Protein AF-A0A2X0XJ02-F1 (afdb_monomer_lite)

Sequence (226 aa):
MDILKQCQIWHENGEYQNIIDKLEDIAAQDRSPEMDSELSRAYNNMADPNKPTFRKMLKKALSLLKPHEQYFKDDHNFNFRMGYSYYYLDQESRALKYFKKALEARPDDKDTLDFIDMCHQGITLPQFNMCFYERTQLCWDTFLKIEAQLRKMMDEDKDGTGGAKIVSQMQEILNLVFDDISFEMGVSGQKYDLILTPEGDKVKLFELTYFQKFAPEKVLDNWNSL

Foldseek 3Di:
DPLLVVLVVCVVVVVLVVLQVVLVVDDLVRDDLSSLQSNLVSLLSVQDLVDPCNLVSLVSSCVSLVVCCVVCVQPLSSLQSQLSSCVLQQNLVRSLVSLVSSCVSPPPPPVSVVSNVVSVVCVVPPDHSADLVRLLVQLQVVCVVCVVVLVVLQVPCPPVPSVVVSCVVNVSSVVSRDVDWDWDWHDDPQAIEIGTDPVPVPVVVVSQVVSQVPRDVVNVVHYDTD

InterPro domains:
  IPR011990 Tetratricopeptide-like helical domain superfamily [G3DSA:1.25.40.10] (2-155)
  IPR011990 Tetratricopeptide-like helical domain superfamily [SSF48452] (53-115)
  IPR019734 Tetratricopeptide repeat [PS50005] (76-109)

Organism: NCBI:txid179995

Radius of gyration: 19.73 Å; chains: 1; bounding box: 51×39×55 Å

Secondary structure (DSSP, 8-state):
--HHHHHHHHHHTT-HHHHHHHHHTS-GGG--HHHHHHHHHHHHHH--TTSTTHHHHHHHHHHHHGGGTTTSTT-HHHHHHHHHHHHHTT-HHHHHHHHHHHHHHSTT-HHHHHHHHHHHHHHHS---SS-HHHHHHHHHHHHHHHHHHHHHHHHH-SSS-SHHHHHHHHHHHHTTT-SS-EEEEEEETTEEEEEEE-TT-TTHHHHHHHHHHT--HHHHHHEE--

Structure (mmCIF, N/CA/C/O backbone):
data_AF-A0A2X0XJ02-F1
#
_entry.id   AF-A0A2X0XJ02-F1
#
loop_
_atom_site.group_PDB
_atom_site.id
_atom_site.type_symbol
_atom_site.label_atom_id
_atom_site.label_alt_id
_atom_site.label_comp_id
_atom_site.label_asym_id
_atom_site.label_entity_id
_atom_site.label_seq_id
_atom_site.pdbx_PDB_ins_code
_atom_site.Cartn_x
_atom_site.Cartn_y
_atom_site.Cartn_z
_atom_site.occupancy
_atom_site.B_iso_or_equiv
_atom_site.auth_seq_id
_atom_site.auth_comp_id
_atom_site.auth_asym_id
_atom_site.auth_atom_id
_atom_site.pdbx_PDB_model_num
ATOM 1 N N . MET A 1 1 ? 31.402 9.120 -6.457 1.00 62.94 1 MET A N 1
ATOM 2 C CA . MET A 1 1 ? 30.751 8.168 -7.378 1.00 62.94 1 MET A CA 1
ATOM 3 C C . MET A 1 1 ? 29.288 8.553 -7.454 1.00 62.94 1 MET A C 1
ATOM 5 O O . MET A 1 1 ? 28.740 8.906 -6.420 1.00 62.94 1 MET A O 1
ATOM 9 N N . ASP A 1 2 ? 28.709 8.593 -8.650 1.00 92.00 2 ASP A N 1
ATOM 10 C CA . ASP A 1 2 ? 27.280 8.872 -8.835 1.00 92.00 2 ASP A CA 1
ATOM 11 C C . ASP A 1 2 ? 26.453 7.809 -8.094 1.00 92.00 2 ASP A C 1
ATOM 13 O O . ASP A 1 2 ? 26.683 6.610 -8.274 1.00 92.00 2 ASP A O 1
ATOM 17 N N . ILE A 1 3 ? 25.552 8.249 -7.217 1.00 95.81 3 ILE A N 1
ATOM 18 C CA . ILE A 1 3 ? 24.786 7.376 -6.325 1.00 95.81 3 ILE A CA 1
ATOM 19 C C . ILE A 1 3 ? 23.907 6.394 -7.098 1.00 95.81 3 ILE A C 1
ATOM 21 O O . ILE A 1 3 ? 23.813 5.236 -6.698 1.00 95.81 3 ILE A O 1
ATOM 25 N N . LEU A 1 4 ? 23.347 6.797 -8.242 1.00 97.25 4 LEU A N 1
ATOM 26 C CA . LEU A 1 4 ? 22.536 5.905 -9.076 1.00 97.25 4 LEU A CA 1
ATOM 27 C C . LEU A 1 4 ? 23.389 4.787 -9.689 1.00 97.25 4 LEU A C 1
ATOM 29 O O . LEU A 1 4 ? 22.977 3.629 -9.708 1.00 97.25 4 LEU A O 1
ATOM 33 N N . LYS A 1 5 ? 24.629 5.095 -10.097 1.00 97.62 5 LYS A N 1
ATOM 34 C CA . LYS A 1 5 ? 25.581 4.068 -10.558 1.00 97.62 5 LYS A CA 1
ATOM 35 C C . LYS A 1 5 ? 25.945 3.095 -9.442 1.00 97.62 5 LYS A C 1
ATOM 37 O O . LYS A 1 5 ? 26.072 1.903 -9.697 1.00 97.62 5 LYS A O 1
ATOM 42 N N . GLN A 1 6 ? 26.097 3.587 -8.213 1.00 97.94 6 GLN A N 1
ATOM 43 C CA . GLN A 1 6 ? 26.347 2.721 -7.063 1.00 97.94 6 GLN A CA 1
ATOM 44 C C . GLN A 1 6 ? 25.142 1.817 -6.758 1.00 97.94 6 GLN A C 1
ATOM 46 O O . GLN A 1 6 ? 25.335 0.634 -6.488 1.00 97.94 6 GLN A O 1
ATOM 51 N N . CYS A 1 7 ? 23.917 2.342 -6.864 1.00 98.12 7 CYS A N 1
ATOM 52 C CA . CYS A 1 7 ? 22.695 1.549 -6.705 1.00 98.12 7 CYS A CA 1
ATOM 53 C C . CYS A 1 7 ? 22.604 0.431 -7.747 1.00 98.12 7 CYS A C 1
ATOM 55 O O . CYS A 1 7 ? 22.249 -0.691 -7.402 1.00 98.12 7 CYS A O 1
ATOM 57 N N . GLN A 1 8 ? 22.986 0.703 -8.998 1.00 97.50 8 GLN A N 1
ATOM 58 C CA . GLN A 1 8 ? 23.015 -0.318 -10.044 1.00 97.50 8 GLN A CA 1
ATOM 59 C C . GLN A 1 8 ? 24.011 -1.447 -9.731 1.00 97.50 8 GLN A C 1
ATOM 61 O O . GLN A 1 8 ? 23.659 -2.612 -9.886 1.00 97.50 8 GLN A O 1
ATOM 66 N N . ILE A 1 9 ? 25.207 -1.125 -9.227 1.00 98.06 9 ILE A N 1
ATOM 67 C CA . ILE A 1 9 ? 26.194 -2.141 -8.814 1.00 98.06 9 ILE A CA 1
ATOM 68 C C . ILE A 1 9 ? 25.650 -2.995 -7.666 1.00 98.06 9 ILE A C 1
ATOM 70 O O . ILE A 1 9 ? 25.719 -4.219 -7.719 1.00 98.06 9 ILE A O 1
ATOM 74 N N . TRP A 1 10 ? 25.077 -2.361 -6.638 1.00 98.50 10 TRP A N 1
ATOM 75 C CA . TRP A 1 10 ? 24.456 -3.096 -5.535 1.00 98.50 10 TRP A CA 1
ATOM 76 C C . TRP A 1 10 ? 23.311 -3.985 -6.020 1.00 98.50 10 TRP A C 1
ATOM 78 O O . TRP A 1 10 ? 23.187 -5.119 -5.571 1.00 98.50 10 TRP A O 1
ATOM 88 N N . HIS A 1 11 ? 22.503 -3.514 -6.969 1.00 97.81 11 HIS A N 1
ATOM 89 C CA . HIS A 1 11 ? 21.424 -4.308 -7.547 1.00 97.81 11 HIS A CA 1
ATOM 90 C C . HIS A 1 11 ? 21.950 -5.555 -8.268 1.00 97.81 11 HIS A C 1
ATOM 92 O O . HIS A 1 11 ? 21.446 -6.647 -8.021 1.00 97.81 11 HIS A O 1
ATOM 98 N N . GLU A 1 12 ? 22.978 -5.410 -9.106 1.00 97.75 12 GLU A N 1
ATOM 99 C CA . GLU A 1 12 ? 23.604 -6.528 -9.830 1.00 97.75 12 GLU A CA 1
ATOM 100 C C . GLU A 1 12 ? 24.211 -7.578 -8.883 1.00 97.75 12 GLU A C 1
ATOM 102 O O . GLU A 1 12 ? 24.190 -8.769 -9.188 1.00 97.75 12 GLU A O 1
ATOM 107 N N . ASN A 1 13 ? 24.677 -7.155 -7.706 1.00 97.88 13 ASN A N 1
ATOM 108 C CA . ASN A 1 13 ? 25.192 -8.041 -6.660 1.00 97.88 13 ASN A CA 1
ATOM 109 C C . ASN A 1 13 ? 24.104 -8.615 -5.727 1.00 97.88 13 ASN A C 1
ATOM 111 O O . ASN A 1 13 ? 24.425 -9.379 -4.815 1.00 97.88 13 ASN A O 1
ATOM 115 N N . GLY A 1 14 ? 22.831 -8.238 -5.898 1.00 97.75 14 GLY A N 1
ATOM 116 C CA . GLY A 1 14 ? 21.742 -8.620 -4.987 1.00 97.75 14 GLY A CA 1
ATOM 117 C C . GLY A 1 14 ? 21.773 -7.912 -3.623 1.00 97.75 14 GLY A C 1
ATOM 118 O O . GLY A 1 14 ? 21.089 -8.319 -2.686 1.00 97.75 14 GLY A O 1
ATOM 119 N N . GLU A 1 15 ? 22.550 -6.838 -3.491 1.00 98.31 15 GLU A N 1
ATOM 120 C CA . GLU A 1 15 ? 22.753 -6.059 -2.266 1.00 98.31 15 GLU A CA 1
ATOM 121 C C . GLU A 1 15 ? 21.646 -5.002 -2.075 1.00 98.31 15 GLU A C 1
ATOM 123 O O . GLU A 1 15 ? 21.905 -3.816 -1.866 1.00 98.31 15 GLU A O 1
ATOM 128 N N . TYR A 1 16 ? 20.379 -5.416 -2.155 1.00 98.25 16 TYR A N 1
ATOM 129 C CA . TYR A 1 16 ? 19.233 -4.495 -2.142 1.00 98.25 16 TYR A CA 1
ATOM 130 C C . TYR A 1 16 ? 19.110 -3.694 -0.841 1.00 98.25 16 TYR A C 1
ATOM 132 O O . TYR A 1 16 ? 18.700 -2.535 -0.874 1.00 98.25 16 TYR A O 1
ATOM 140 N N . GLN A 1 17 ? 19.505 -4.276 0.295 1.00 98.25 17 GLN A N 1
ATOM 141 C CA . GLN A 1 17 ? 19.495 -3.571 1.578 1.00 98.25 17 GLN A CA 1
ATOM 142 C C . GLN A 1 17 ? 20.444 -2.364 1.570 1.00 98.25 17 GLN A C 1
ATOM 144 O O . GLN A 1 17 ? 20.073 -1.315 2.081 1.00 98.25 17 GLN A O 1
ATOM 149 N N . ASN A 1 18 ? 21.601 -2.453 0.901 1.00 98.50 18 ASN A N 1
ATOM 150 C CA . ASN A 1 18 ? 22.527 -1.321 0.783 1.00 98.50 18 ASN A CA 1
ATOM 151 C C . ASN A 1 18 ? 21.898 -0.156 0.001 1.00 98.50 18 ASN A C 1
ATOM 153 O O . ASN A 1 18 ? 22.136 1.003 0.332 1.00 98.50 18 ASN A O 1
ATOM 157 N N . ILE A 1 19 ? 21.077 -0.454 -1.016 1.00 98.62 19 ILE A N 1
ATOM 158 C CA . ILE A 1 19 ? 20.310 0.562 -1.755 1.00 98.62 19 ILE A CA 1
ATOM 159 C C . ILE A 1 19 ? 19.292 1.222 -0.823 1.00 98.62 19 ILE A C 1
ATOM 161 O O . ILE A 1 19 ? 19.207 2.449 -0.790 1.00 98.62 19 ILE A O 1
ATOM 165 N N . ILE A 1 20 ? 18.542 0.414 -0.064 1.00 98.62 20 ILE A N 1
ATOM 166 C CA . ILE A 1 20 ? 17.520 0.903 0.870 1.00 98.62 20 ILE A CA 1
ATOM 167 C C . ILE A 1 20 ? 18.148 1.815 1.916 1.00 98.62 20 ILE A C 1
ATOM 169 O O . ILE A 1 20 ? 17.755 2.974 2.003 1.00 98.62 20 ILE A O 1
ATOM 173 N N . ASP A 1 21 ? 19.153 1.323 2.640 1.00 98.38 21 ASP A N 1
ATOM 174 C CA . ASP A 1 21 ? 19.819 2.075 3.705 1.00 98.38 21 ASP A CA 1
ATOM 175 C C . ASP A 1 21 ? 20.375 3.391 3.156 1.00 98.38 21 ASP A C 1
ATOM 177 O O . ASP A 1 21 ? 20.151 4.466 3.711 1.00 98.38 21 ASP A O 1
ATOM 181 N N . LYS A 1 22 ? 21.041 3.332 1.996 1.00 98.31 22 LYS A N 1
ATOM 182 C CA . LYS A 1 22 ? 21.691 4.511 1.433 1.00 98.31 22 LYS A CA 1
ATOM 183 C C . LYS A 1 22 ? 20.713 5.575 0.937 1.00 98.31 22 LYS A C 1
ATOM 185 O O . LYS A 1 22 ? 21.042 6.760 1.006 1.00 98.31 22 LYS A O 1
ATOM 190 N N . LEU A 1 23 ? 19.573 5.174 0.377 1.00 98.31 23 LEU A N 1
ATOM 191 C CA . LEU A 1 23 ? 18.588 6.111 -0.165 1.00 98.31 23 LEU A CA 1
ATOM 192 C C . LEU A 1 23 ? 17.578 6.574 0.895 1.00 98.31 23 LEU A C 1
ATOM 194 O O . LEU A 1 23 ? 17.137 7.719 0.812 1.00 98.31 23 LEU A O 1
ATOM 198 N N . GLU A 1 24 ? 17.244 5.764 1.907 1.00 98.00 24 GLU A N 1
ATOM 199 C CA . GLU A 1 24 ? 16.434 6.224 3.052 1.00 98.00 24 GLU A CA 1
ATOM 200 C C . GLU A 1 24 ? 17.185 7.251 3.922 1.00 98.00 24 GLU A C 1
ATOM 202 O O . GLU A 1 24 ? 16.538 8.124 4.499 1.00 98.00 24 GLU A O 1
ATOM 207 N N . ASP A 1 25 ? 18.525 7.226 3.941 1.00 97.88 25 ASP A N 1
ATOM 208 C CA . ASP A 1 25 ? 19.360 8.263 4.576 1.00 97.88 25 ASP A CA 1
ATOM 209 C C . ASP A 1 25 ? 19.217 9.655 3.923 1.00 97.88 25 ASP A C 1
ATOM 211 O O . ASP A 1 25 ? 19.545 10.676 4.534 1.00 97.88 25 ASP A O 1
ATOM 215 N N . ILE A 1 26 ? 18.751 9.720 2.672 1.00 97.81 26 ILE A N 1
ATOM 216 C CA . ILE A 1 26 ? 18.496 10.978 1.961 1.00 97.81 26 ILE A CA 1
ATOM 217 C C . ILE A 1 26 ? 17.057 11.398 2.248 1.00 97.81 26 ILE A C 1
ATOM 219 O O . ILE A 1 26 ? 16.123 10.620 2.040 1.00 97.81 26 ILE A O 1
ATOM 223 N N . ALA A 1 27 ? 16.856 12.643 2.686 1.00 97.06 27 ALA A N 1
ATOM 224 C CA . ALA A 1 27 ? 15.520 13.149 2.971 1.00 97.06 27 ALA A CA 1
ATOM 225 C C . ALA A 1 27 ? 14.620 13.080 1.725 1.00 97.06 27 ALA A C 1
ATOM 227 O O . ALA A 1 27 ? 15.072 13.309 0.604 1.00 97.06 27 ALA A O 1
ATOM 228 N N . ALA A 1 28 ? 13.337 12.758 1.912 1.00 95.56 28 ALA A N 1
ATOM 229 C CA . ALA A 1 28 ? 12.434 12.451 0.801 1.00 95.56 28 ALA A CA 1
ATOM 230 C C . ALA A 1 28 ? 12.308 13.589 -0.223 1.00 95.56 28 ALA A C 1
ATOM 232 O O . ALA A 1 28 ? 12.238 13.328 -1.417 1.00 95.56 28 ALA A O 1
ATOM 233 N N . GLN A 1 29 ? 12.339 14.841 0.235 1.00 95.38 29 GLN A N 1
ATOM 234 C CA . GLN A 1 29 ? 12.294 16.021 -0.629 1.00 95.38 29 GLN A CA 1
ATOM 235 C C . GLN A 1 29 ? 13.566 16.238 -1.465 1.00 95.38 29 GLN A C 1
ATOM 237 O O . GLN A 1 29 ? 13.523 16.976 -2.446 1.00 95.38 29 GLN A O 1
ATOM 242 N N . ASP A 1 30 ? 14.679 15.614 -1.075 1.00 97.31 30 ASP A N 1
ATOM 243 C CA . ASP A 1 30 ? 15.981 15.750 -1.733 1.00 97.31 30 ASP A CA 1
ATOM 244 C C . ASP A 1 30 ? 16.269 14.583 -2.697 1.00 97.31 30 ASP A C 1
ATOM 246 O O . ASP A 1 30 ? 17.291 14.587 -3.389 1.00 97.31 30 ASP A O 1
ATOM 250 N N . ARG A 1 31 ? 15.386 13.575 -2.762 1.00 97.81 31 ARG A N 1
ATOM 251 C CA . ARG A 1 31 ? 15.511 12.454 -3.701 1.00 97.81 31 ARG A CA 1
ATOM 252 C C . ARG A 1 31 ? 14.953 12.821 -5.071 1.00 97.81 31 ARG A C 1
ATOM 254 O O . ARG A 1 31 ? 13.872 13.390 -5.191 1.00 97.81 31 ARG A O 1
ATOM 261 N N . SER A 1 32 ? 15.690 12.464 -6.123 1.00 98.12 32 SER A N 1
ATOM 262 C CA . SER A 1 32 ? 15.181 12.579 -7.491 1.00 98.12 32 SER A CA 1
ATOM 263 C C . SER A 1 32 ? 14.173 11.459 -7.798 1.00 98.12 32 SER A C 1
ATOM 265 O O . SER A 1 32 ? 14.203 10.413 -7.138 1.00 98.12 32 SER A O 1
ATOM 267 N N . PRO A 1 33 ? 13.327 11.612 -8.835 1.00 98.19 33 PRO A N 1
ATOM 268 C CA . PRO A 1 33 ? 12.441 10.538 -9.287 1.00 98.19 33 PRO A CA 1
ATOM 269 C C . PRO A 1 33 ? 13.178 9.220 -9.574 1.00 98.19 33 PRO A C 1
ATOM 271 O O . PRO A 1 33 ? 12.670 8.139 -9.281 1.00 98.19 33 PRO A O 1
ATOM 274 N N . GLU A 1 34 ? 14.398 9.285 -10.112 1.00 98.12 34 GLU A N 1
ATOM 275 C CA . GLU A 1 34 ? 15.236 8.112 -10.379 1.00 98.12 34 GLU A CA 1
ATOM 276 C C . GLU A 1 34 ? 15.700 7.439 -9.085 1.00 98.12 34 GLU A C 1
ATOM 278 O O . GLU A 1 34 ? 15.694 6.213 -9.009 1.00 98.12 34 GLU A O 1
ATOM 283 N N . MET A 1 35 ? 16.057 8.212 -8.053 1.00 98.44 35 MET A N 1
ATOM 284 C CA . MET A 1 35 ? 16.403 7.654 -6.741 1.00 98.44 35 MET A CA 1
ATOM 285 C C . MET A 1 35 ? 15.204 6.942 -6.114 1.00 98.44 35 MET A C 1
ATOM 287 O O . MET A 1 35 ? 15.345 5.817 -5.641 1.00 98.44 35 MET A O 1
ATOM 291 N N . ASP A 1 36 ? 14.017 7.552 -6.149 1.00 98.62 36 ASP A N 1
ATOM 292 C CA . ASP A 1 36 ? 12.796 6.906 -5.653 1.00 98.62 36 ASP A CA 1
ATOM 293 C C . ASP A 1 36 ? 12.449 5.652 -6.467 1.00 98.62 36 ASP A C 1
ATOM 295 O O . ASP A 1 36 ? 12.018 4.641 -5.905 1.00 98.62 36 ASP A O 1
ATOM 299 N N . SER A 1 37 ? 12.691 5.672 -7.780 1.00 98.38 37 SER A N 1
ATOM 300 C CA . SER A 1 37 ? 12.510 4.497 -8.628 1.00 98.38 37 SER A CA 1
ATOM 301 C C . SER A 1 37 ? 13.495 3.369 -8.297 1.00 98.38 37 SER A C 1
ATOM 303 O O . SER A 1 37 ? 13.117 2.195 -8.354 1.00 98.38 37 SER A O 1
ATOM 305 N N . GLU A 1 38 ? 14.742 3.692 -7.960 1.00 98.50 38 GLU A N 1
ATOM 306 C CA . GLU A 1 38 ? 15.749 2.719 -7.526 1.00 98.50 38 GLU A CA 1
ATOM 307 C C . GLU A 1 38 ? 15.441 2.146 -6.141 1.00 98.50 38 GLU A C 1
ATOM 309 O O . GLU A 1 38 ? 15.493 0.929 -5.937 1.00 98.50 38 GLU A O 1
ATOM 314 N N . LEU A 1 39 ? 15.019 3.000 -5.210 1.00 98.69 39 LEU A N 1
ATOM 315 C CA . LEU A 1 39 ? 14.569 2.584 -3.887 1.00 98.69 39 LEU A CA 1
ATOM 316 C C . LEU A 1 39 ? 13.334 1.675 -3.978 1.00 98.69 39 LEU A C 1
ATOM 318 O O . LEU A 1 39 ? 13.272 0.631 -3.327 1.00 98.69 39 LEU A O 1
ATOM 322 N N . SER A 1 40 ? 12.377 2.017 -4.844 1.00 98.69 40 SER A N 1
ATOM 323 C CA . SER A 1 40 ? 11.208 1.179 -5.121 1.00 98.69 40 SER A CA 1
ATOM 324 C C . SER A 1 40 ? 11.597 -0.192 -5.685 1.00 98.69 40 SER A C 1
ATOM 326 O O . SER A 1 40 ? 11.108 -1.222 -5.212 1.00 98.69 40 SER A O 1
ATOM 328 N N . ARG A 1 41 ? 12.545 -0.236 -6.636 1.00 98.62 41 ARG A N 1
ATOM 329 C CA . ARG A 1 41 ? 13.095 -1.500 -7.152 1.00 98.62 41 ARG A CA 1
ATOM 330 C C . ARG A 1 41 ? 13.698 -2.344 -6.031 1.00 98.62 41 ARG A C 1
ATOM 332 O O . ARG A 1 41 ? 13.451 -3.551 -5.993 1.00 98.62 41 ARG A O 1
ATOM 339 N N . ALA A 1 42 ? 14.483 -1.745 -5.140 1.00 98.62 42 ALA A N 1
ATOM 340 C CA . ALA A 1 42 ? 15.092 -2.467 -4.027 1.00 98.62 42 ALA A CA 1
ATOM 341 C C . ALA A 1 42 ? 14.028 -3.057 -3.086 1.00 98.62 42 ALA A C 1
ATOM 343 O O . ALA A 1 42 ? 14.117 -4.231 -2.726 1.00 98.62 42 ALA A O 1
ATOM 344 N N . TYR A 1 43 ? 12.967 -2.304 -2.778 1.00 98.69 43 TYR A N 1
ATOM 345 C CA . TYR A 1 43 ? 11.847 -2.817 -1.986 1.00 98.69 43 TYR A CA 1
ATOM 346 C C . TYR A 1 43 ? 11.087 -3.961 -2.657 1.00 98.69 43 TYR A C 1
ATOM 348 O O . TYR A 1 43 ? 10.776 -4.941 -1.983 1.00 98.69 43 TYR A O 1
ATOM 356 N N . ASN A 1 44 ? 10.828 -3.879 -3.964 1.00 98.31 44 ASN A N 1
ATOM 357 C CA . ASN A 1 44 ? 10.197 -4.977 -4.702 1.00 98.31 44 ASN A CA 1
ATOM 358 C C . ASN A 1 44 ? 11.028 -6.263 -4.641 1.00 98.31 44 ASN A C 1
ATOM 360 O O . ASN A 1 44 ? 10.464 -7.338 -4.467 1.00 98.31 44 ASN A O 1
ATOM 364 N N . ASN A 1 45 ? 12.356 -6.159 -4.734 1.00 97.81 45 ASN A N 1
ATOM 365 C CA . ASN A 1 45 ? 13.240 -7.323 -4.637 1.00 97.81 45 ASN A CA 1
ATOM 366 C C . ASN A 1 45 ? 13.376 -7.865 -3.202 1.00 97.81 45 ASN A C 1
ATOM 368 O O . ASN A 1 45 ? 13.574 -9.061 -3.015 1.00 97.81 45 ASN A O 1
ATOM 372 N N . MET A 1 46 ? 13.252 -7.006 -2.186 1.00 97.56 46 MET A N 1
ATOM 373 C CA . MET A 1 46 ? 13.265 -7.403 -0.769 1.00 97.56 46 MET A CA 1
ATOM 374 C C . MET A 1 46 ? 11.926 -7.965 -0.275 1.00 97.56 46 MET A C 1
ATOM 376 O O . MET A 1 46 ? 11.837 -8.461 0.853 1.00 97.56 46 MET A O 1
ATOM 380 N N . ALA A 1 47 ? 10.870 -7.876 -1.082 1.00 96.38 47 ALA A N 1
ATOM 381 C CA . ALA A 1 47 ? 9.570 -8.434 -0.759 1.00 96.38 47 ALA A CA 1
ATOM 382 C C . ALA A 1 47 ? 9.602 -9.970 -0.887 1.00 96.38 47 ALA A C 1
ATOM 384 O O . ALA A 1 47 ? 9.225 -10.533 -1.909 1.00 96.38 47 ALA A O 1
ATOM 385 N N . ASP A 1 48 ? 10.014 -10.652 0.183 1.00 94.31 48 ASP A N 1
ATOM 386 C CA . ASP A 1 48 ? 9.945 -12.116 0.307 1.00 94.31 48 ASP A CA 1
ATOM 387 C C . ASP A 1 48 ? 8.546 -12.556 0.788 1.00 94.31 48 ASP A C 1
ATOM 389 O O . ASP A 1 48 ? 8.166 -12.180 1.904 1.00 94.31 48 ASP A O 1
ATOM 393 N N . PRO A 1 49 ? 7.788 -13.359 0.010 1.00 90.81 49 PRO A N 1
ATOM 394 C CA . PRO A 1 49 ? 6.433 -13.802 0.362 1.00 90.81 49 PRO A CA 1
ATOM 395 C C . PRO A 1 49 ? 6.363 -14.632 1.649 1.00 90.81 49 PRO A C 1
ATOM 397 O O . PRO A 1 49 ? 5.301 -14.737 2.257 1.00 90.81 49 PRO A O 1
ATOM 400 N N . ASN A 1 50 ? 7.489 -15.176 2.117 1.00 90.31 50 ASN A N 1
ATOM 401 C CA . ASN A 1 50 ? 7.560 -15.942 3.363 1.00 90.31 50 ASN A CA 1
ATOM 402 C C . ASN A 1 50 ? 7.788 -15.061 4.603 1.00 90.31 50 ASN A C 1
ATOM 404 O O . ASN A 1 50 ? 7.910 -15.575 5.720 1.00 90.31 50 ASN A O 1
ATOM 408 N N . LYS A 1 51 ? 7.905 -13.737 4.436 1.00 90.25 51 LYS A N 1
ATOM 409 C CA . LYS A 1 51 ? 8.133 -12.792 5.536 1.00 90.25 51 LYS A CA 1
ATOM 410 C C . LYS A 1 51 ? 6.867 -11.992 5.839 1.00 90.25 51 LYS A C 1
ATOM 412 O O . LYS A 1 51 ? 6.195 -11.530 4.921 1.00 90.25 51 LYS A O 1
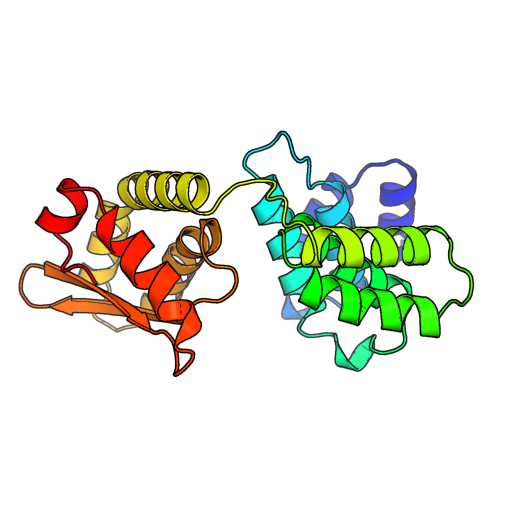ATOM 417 N N . PRO A 1 52 ? 6.599 -11.675 7.121 1.00 84.75 52 PRO A N 1
ATOM 418 C CA . PRO A 1 52 ? 5.467 -10.818 7.489 1.00 84.75 52 PRO A CA 1
ATOM 419 C C . PRO A 1 52 ? 5.581 -9.398 6.905 1.00 84.75 52 PRO A C 1
ATOM 421 O O . PRO A 1 52 ? 4.595 -8.674 6.814 1.00 84.75 52 PRO A O 1
ATOM 424 N N . THR A 1 53 ? 6.781 -8.986 6.489 1.00 89.69 53 THR A N 1
ATOM 425 C CA . THR A 1 53 ? 7.045 -7.686 5.863 1.00 89.69 53 THR A CA 1
ATOM 426 C C . THR A 1 53 ? 6.741 -7.643 4.366 1.00 89.69 53 THR A C 1
ATOM 428 O O . THR A 1 53 ? 6.821 -6.556 3.798 1.00 89.69 53 THR A O 1
ATOM 431 N N . PHE A 1 54 ? 6.379 -8.765 3.729 1.00 92.81 54 PHE A N 1
ATOM 432 C CA . PHE A 1 54 ? 6.164 -8.879 2.280 1.00 92.81 54 PHE A CA 1
ATOM 433 C C . PHE A 1 54 ? 5.317 -7.738 1.703 1.00 92.81 54 PHE A C 1
ATOM 435 O O . PHE A 1 54 ? 5.805 -6.894 0.948 1.00 92.81 54 PHE A O 1
ATOM 442 N N . ARG A 1 55 ? 4.057 -7.644 2.149 1.00 92.25 55 ARG A N 1
ATOM 443 C CA . ARG A 1 55 ? 3.109 -6.621 1.687 1.00 92.25 55 ARG A CA 1
ATOM 444 C C . ARG A 1 55 ? 3.574 -5.206 2.038 1.00 92.25 55 ARG A C 1
ATOM 446 O O . ARG A 1 55 ? 3.358 -4.285 1.255 1.00 92.25 55 ARG A O 1
ATOM 453 N N . LYS A 1 56 ? 4.236 -5.021 3.190 1.00 91.81 56 LYS A N 1
ATOM 454 C CA . LYS A 1 56 ? 4.763 -3.712 3.618 1.00 91.81 56 LYS A CA 1
ATOM 455 C C . LYS A 1 56 ? 5.818 -3.193 2.639 1.00 91.81 56 LYS A C 1
ATOM 457 O O . LYS A 1 56 ? 5.772 -2.016 2.289 1.00 91.81 56 LYS A O 1
ATOM 462 N N . MET A 1 57 ? 6.720 -4.053 2.165 1.00 96.00 57 MET A N 1
ATOM 463 C CA . MET A 1 57 ? 7.749 -3.663 1.194 1.00 96.00 57 MET A CA 1
ATOM 464 C C . MET A 1 57 ? 7.137 -3.281 -0.159 1.00 96.00 57 MET A C 1
ATOM 466 O O . MET A 1 57 ? 7.458 -2.222 -0.692 1.00 96.00 57 MET A O 1
ATOM 470 N N . LEU A 1 58 ? 6.173 -4.058 -0.663 1.00 97.06 58 LEU A N 1
ATOM 471 C CA . LEU A 1 58 ? 5.463 -3.740 -1.912 1.00 97.06 58 LEU A CA 1
ATOM 472 C C . LEU A 1 58 ? 4.679 -2.419 -1.817 1.00 97.06 58 LEU A C 1
ATOM 474 O O . LEU A 1 58 ? 4.693 -1.610 -2.744 1.00 97.06 58 LEU A O 1
ATOM 478 N N . LYS A 1 59 ? 4.029 -2.153 -0.675 1.00 94.81 59 LYS A N 1
ATOM 479 C CA . LYS A 1 59 ? 3.334 -0.876 -0.439 1.00 94.81 59 LYS A CA 1
ATOM 480 C C . LYS A 1 59 ? 4.302 0.306 -0.362 1.00 94.81 59 LYS A C 1
ATOM 482 O O . LYS A 1 59 ? 4.002 1.357 -0.929 1.00 94.81 59 LYS A O 1
ATOM 487 N N . LYS A 1 60 ? 5.472 0.137 0.269 1.00 95.38 60 LYS A N 1
ATOM 488 C CA . LYS A 1 60 ? 6.546 1.145 0.226 1.00 95.38 60 LYS A CA 1
ATOM 489 C C . LYS A 1 60 ? 6.986 1.415 -1.216 1.00 95.38 60 LYS A C 1
ATOM 491 O O . LYS A 1 60 ? 7.021 2.577 -1.620 1.00 95.38 60 LYS A O 1
ATOM 496 N N . ALA A 1 61 ? 7.226 0.368 -2.006 1.00 98.31 61 ALA A N 1
ATOM 497 C CA . ALA A 1 61 ? 7.598 0.488 -3.415 1.00 98.31 61 ALA A CA 1
ATOM 498 C C . ALA A 1 61 ? 6.572 1.302 -4.230 1.00 98.31 61 ALA A C 1
ATOM 500 O O . ALA A 1 61 ? 6.963 2.219 -4.955 1.00 98.31 61 ALA A O 1
ATOM 501 N N . LEU A 1 62 ? 5.270 1.043 -4.055 1.00 97.50 62 LEU A N 1
ATOM 502 C CA . LEU A 1 62 ? 4.202 1.829 -4.690 1.00 97.50 62 LEU A CA 1
ATOM 503 C C . LEU A 1 62 ? 4.180 3.286 -4.221 1.00 97.50 62 LEU A C 1
ATOM 505 O O . LEU A 1 62 ? 4.018 4.187 -5.041 1.00 97.50 62 LEU A O 1
ATOM 509 N N . SER A 1 63 ? 4.339 3.532 -2.916 1.00 95.62 63 SER A N 1
ATOM 510 C CA . SER A 1 63 ? 4.299 4.893 -2.361 1.00 95.62 63 SER A CA 1
ATOM 511 C C . SER A 1 63 ? 5.402 5.798 -2.915 1.00 95.62 63 SER A C 1
ATOM 513 O O . SER A 1 63 ? 5.164 6.985 -3.109 1.00 95.62 63 SER A O 1
ATOM 515 N N . LEU A 1 64 ? 6.569 5.226 -3.230 1.00 98.06 64 LEU A N 1
ATOM 516 C CA . LEU A 1 64 ? 7.695 5.934 -3.841 1.00 98.06 64 LEU A CA 1
ATOM 517 C C . LEU A 1 64 ? 7.446 6.260 -5.316 1.00 98.06 64 LEU A C 1
ATOM 519 O O . LEU A 1 64 ? 7.849 7.314 -5.789 1.00 98.06 64 LEU A O 1
ATOM 523 N N . LEU A 1 65 ? 6.773 5.371 -6.049 1.00 98.12 65 LEU A N 1
ATOM 524 C CA . LEU A 1 65 ? 6.541 5.539 -7.487 1.00 98.12 65 LEU A CA 1
ATOM 525 C C . LEU A 1 65 ? 5.315 6.395 -7.809 1.00 98.12 65 LEU A C 1
ATOM 527 O O . LEU A 1 65 ? 5.317 7.118 -8.804 1.00 98.12 65 LEU A O 1
ATOM 531 N N . LYS A 1 66 ? 4.265 6.332 -6.984 1.00 96.75 66 LYS A N 1
ATOM 532 C CA . LYS A 1 66 ? 2.979 6.998 -7.245 1.00 96.75 66 LYS A CA 1
ATOM 533 C C . LYS A 1 66 ? 3.104 8.509 -7.532 1.00 96.75 66 LYS A C 1
ATOM 535 O O . LYS A 1 66 ? 2.458 8.958 -8.477 1.00 96.75 66 LYS A O 1
ATOM 540 N N . PRO A 1 67 ? 3.932 9.301 -6.815 1.00 97.69 67 PRO A N 1
ATOM 541 C CA . PRO A 1 67 ? 4.121 10.724 -7.121 1.00 97.69 67 PRO A CA 1
ATOM 542 C C . PRO A 1 67 ? 4.731 10.994 -8.505 1.00 97.69 67 PRO A C 1
ATOM 544 O O . PRO A 1 67 ? 4.521 12.065 -9.071 1.00 97.69 67 PRO A O 1
ATOM 547 N N . HIS A 1 68 ? 5.451 10.018 -9.066 1.00 97.62 68 HIS A N 1
ATOM 548 C CA . HIS A 1 68 ? 6.217 10.152 -10.308 1.00 97.62 68 HIS A CA 1
ATOM 549 C C . HIS A 1 68 ? 5.506 9.547 -11.529 1.00 97.62 68 HIS A C 1
ATOM 551 O O . HIS A 1 68 ? 6.108 9.440 -12.597 1.00 97.62 68 HIS A O 1
ATOM 557 N N . GLU A 1 69 ? 4.221 9.185 -11.417 1.00 96.38 69 GLU A N 1
ATOM 558 C CA . GLU A 1 69 ? 3.467 8.530 -12.501 1.00 96.38 69 GLU A CA 1
ATOM 559 C C . GLU A 1 69 ? 3.453 9.346 -13.798 1.00 96.38 69 GLU A C 1
ATOM 561 O O . GLU A 1 69 ? 3.600 8.787 -14.881 1.00 96.38 69 GLU A O 1
ATOM 566 N N . GLN A 1 70 ? 3.330 10.672 -13.705 1.00 97.12 70 GLN A N 1
ATOM 567 C CA . GLN A 1 70 ? 3.370 11.541 -14.881 1.00 97.12 70 GLN A CA 1
ATOM 568 C C . GLN A 1 70 ? 4.785 11.686 -15.462 1.00 97.12 70 GLN A C 1
ATOM 570 O O . GLN A 1 70 ? 4.925 11.847 -16.675 1.00 97.12 70 GLN A O 1
ATOM 575 N N . TYR A 1 71 ? 5.816 11.640 -14.614 1.00 97.94 71 TYR A N 1
ATOM 576 C CA . TYR A 1 71 ? 7.218 11.764 -15.019 1.00 97.94 71 TYR A CA 1
ATOM 577 C C . TYR A 1 71 ? 7.680 10.526 -15.798 1.00 97.94 71 TYR A C 1
ATOM 579 O O . TYR A 1 71 ? 8.290 10.652 -16.855 1.00 97.94 71 TYR A O 1
ATOM 587 N N . PHE A 1 72 ? 7.296 9.335 -15.332 1.00 97.94 72 PHE A N 1
ATOM 588 C CA . PHE A 1 72 ? 7.685 8.048 -15.913 1.00 97.94 72 PHE A CA 1
ATOM 589 C C . PHE A 1 72 ? 6.582 7.363 -16.736 1.00 97.94 72 PHE A C 1
ATOM 591 O O . PHE A 1 72 ? 6.649 6.159 -16.975 1.00 97.94 72 PHE A O 1
ATOM 598 N N . LYS A 1 73 ? 5.545 8.092 -17.168 1.00 95.00 73 LYS A N 1
ATOM 599 C CA . LYS A 1 73 ? 4.334 7.489 -17.761 1.00 95.00 73 LYS A CA 1
ATOM 600 C C . LYS A 1 73 ? 4.600 6.508 -18.915 1.00 95.00 73 LYS A C 1
ATOM 602 O O . LYS A 1 73 ? 3.866 5.529 -19.028 1.00 95.00 73 LYS A O 1
ATOM 607 N N . ASP A 1 74 ? 5.645 6.759 -19.706 1.00 95.94 74 ASP A N 1
ATOM 608 C CA . ASP A 1 74 ? 6.025 5.986 -20.895 1.00 95.94 74 ASP A CA 1
ATOM 609 C C . ASP A 1 74 ? 7.284 5.122 -20.644 1.00 95.94 74 ASP A C 1
ATOM 611 O O . ASP A 1 74 ? 7.796 4.486 -21.562 1.00 95.94 74 ASP A O 1
ATOM 615 N N . ASP A 1 75 ? 7.812 5.094 -19.412 1.00 98.12 75 ASP A N 1
ATOM 616 C CA . ASP A 1 75 ? 8.969 4.272 -19.054 1.00 98.12 75 ASP A CA 1
ATOM 617 C C . ASP A 1 75 ? 8.537 2.830 -18.765 1.00 98.12 75 ASP A C 1
ATOM 619 O O . ASP A 1 75 ? 7.658 2.562 -17.937 1.00 98.12 75 ASP A O 1
ATOM 623 N N . HIS A 1 76 ? 9.179 1.880 -19.443 1.00 98.31 76 HIS A N 1
ATOM 624 C CA . HIS A 1 76 ? 8.890 0.460 -19.273 1.00 98.31 76 HIS A CA 1
ATOM 625 C C . HIS A 1 76 ? 9.143 -0.007 -17.833 1.00 98.31 76 HIS A C 1
ATOM 627 O O . HIS A 1 76 ? 8.283 -0.656 -17.242 1.00 98.31 76 HIS A O 1
ATOM 633 N N . ASN A 1 77 ? 10.298 0.330 -17.249 1.00 97.69 77 ASN A N 1
ATOM 634 C CA . ASN A 1 77 ? 10.699 -0.195 -15.942 1.00 97.69 77 ASN A CA 1
ATOM 635 C C . ASN A 1 77 ? 9.795 0.329 -14.822 1.00 97.69 77 ASN A C 1
ATOM 637 O O . ASN A 1 77 ? 9.453 -0.418 -13.908 1.00 97.69 77 ASN A O 1
ATOM 641 N N . PHE A 1 78 ? 9.395 1.597 -14.884 1.00 98.44 78 PHE A N 1
ATOM 642 C CA . PHE A 1 78 ? 8.434 2.200 -13.971 1.00 98.44 78 PHE A CA 1
ATOM 643 C C . PHE A 1 78 ? 7.095 1.470 -14.018 1.00 98.44 78 PHE A C 1
ATOM 645 O O . PHE A 1 78 ? 6.609 1.000 -12.988 1.00 98.44 78 PHE A O 1
ATOM 652 N N . ASN A 1 79 ? 6.519 1.334 -15.217 1.00 98.56 79 ASN A N 1
ATOM 653 C CA . ASN A 1 79 ? 5.236 0.666 -15.393 1.00 98.56 79 ASN A CA 1
ATOM 654 C C . ASN A 1 79 ? 5.323 -0.808 -14.967 1.00 98.56 79 ASN A C 1
ATOM 656 O O . ASN A 1 79 ? 4.444 -1.298 -14.261 1.00 98.56 79 ASN A O 1
ATOM 660 N N . PHE A 1 80 ? 6.415 -1.499 -15.290 1.00 98.69 80 PHE A N 1
ATOM 661 C CA . PHE A 1 80 ? 6.637 -2.871 -14.848 1.00 98.69 80 PHE A CA 1
ATOM 662 C C . PHE A 1 80 ? 6.710 -2.975 -13.320 1.00 98.69 80 PHE A C 1
ATOM 664 O O . PHE A 1 80 ? 6.050 -3.825 -12.731 1.00 98.69 80 PHE A O 1
ATOM 671 N N . ARG A 1 81 ? 7.455 -2.086 -12.647 1.00 98.56 81 ARG A N 1
ATOM 672 C CA . ARG A 1 81 ? 7.577 -2.077 -11.177 1.00 98.56 81 ARG A CA 1
ATOM 673 C C . ARG A 1 81 ? 6.248 -1.767 -10.491 1.00 98.56 81 ARG A C 1
ATOM 675 O O . ARG A 1 81 ? 5.926 -2.432 -9.511 1.00 98.56 81 ARG A O 1
ATOM 682 N N . MET A 1 82 ? 5.468 -0.820 -11.018 1.00 98.56 82 MET A N 1
ATOM 683 C CA . MET A 1 82 ? 4.103 -0.546 -10.547 1.00 98.56 82 MET A CA 1
ATOM 684 C C . MET A 1 82 ? 3.214 -1.786 -10.694 1.00 98.56 82 MET A C 1
ATOM 686 O O . MET A 1 82 ? 2.555 -2.190 -9.735 1.00 98.56 82 MET A O 1
ATOM 690 N N . GLY A 1 83 ? 3.228 -2.412 -11.877 1.00 98.44 83 GLY A N 1
ATOM 691 C CA . GLY A 1 83 ? 2.490 -3.644 -12.156 1.00 98.44 83 GLY A CA 1
ATOM 692 C C . GLY A 1 83 ? 2.871 -4.772 -11.201 1.00 98.44 83 GLY A C 1
ATOM 693 O O . GLY A 1 83 ? 1.996 -5.369 -10.579 1.00 98.44 83 GLY A O 1
ATOM 694 N N . TYR A 1 84 ? 4.172 -4.995 -11.012 1.00 98.50 84 TYR A N 1
ATOM 695 C CA . TYR A 1 84 ? 4.728 -6.007 -10.116 1.00 98.50 84 TYR A CA 1
ATOM 696 C C . TYR A 1 84 ? 4.221 -5.829 -8.685 1.00 98.50 84 TYR A C 1
ATOM 698 O O . TYR A 1 84 ? 3.692 -6.770 -8.092 1.00 98.50 84 TYR A O 1
ATOM 706 N N . SER A 1 85 ? 4.325 -4.615 -8.133 1.00 98.06 85 SER A N 1
ATOM 707 C CA . SER A 1 85 ? 3.875 -4.362 -6.766 1.00 98.06 85 SER A CA 1
ATOM 708 C C . SER A 1 85 ? 2.369 -4.568 -6.609 1.00 98.06 85 SER A C 1
ATOM 710 O O . SER A 1 85 ? 1.946 -5.154 -5.616 1.00 98.06 85 SER A O 1
ATOM 712 N N . TYR A 1 86 ? 1.551 -4.130 -7.574 1.00 97.69 86 TYR A N 1
ATOM 713 C CA . TYR A 1 86 ? 0.105 -4.372 -7.530 1.00 97.69 86 TYR A CA 1
ATOM 714 C C . TYR A 1 86 ? -0.253 -5.854 -7.665 1.00 97.69 86 TYR A C 1
ATOM 716 O O . TYR A 1 86 ? -1.138 -6.319 -6.952 1.00 97.69 86 TYR A O 1
ATOM 724 N N . TYR A 1 87 ? 0.431 -6.597 -8.536 1.00 97.25 87 TYR A N 1
ATOM 725 C CA . TYR A 1 87 ? 0.175 -8.022 -8.748 1.00 97.25 87 TYR A CA 1
ATOM 726 C C . TYR A 1 87 ? 0.393 -8.813 -7.457 1.00 97.25 87 TYR A C 1
ATOM 728 O O . TYR A 1 87 ? -0.512 -9.489 -6.982 1.00 97.25 87 TYR A O 1
ATOM 736 N N . TYR A 1 88 ? 1.547 -8.633 -6.813 1.00 95.81 88 TYR A N 1
ATOM 737 C CA . TYR A 1 88 ? 1.861 -9.322 -5.557 1.00 95.81 88 TYR A CA 1
ATOM 738 C C . TYR A 1 88 ? 1.101 -8.787 -4.330 1.00 95.81 88 TYR A C 1
ATOM 740 O O . TYR A 1 88 ? 1.180 -9.365 -3.246 1.00 95.81 88 TYR A O 1
ATOM 748 N N . LEU A 1 89 ? 0.352 -7.692 -4.482 1.00 94.69 89 LEU A N 1
ATOM 749 C CA . LEU A 1 89 ? -0.616 -7.222 -3.490 1.00 94.69 89 LEU A CA 1
ATOM 750 C C . LEU A 1 89 ? -2.033 -7.763 -3.729 1.00 94.69 89 LEU A C 1
ATOM 752 O O . LEU A 1 89 ? -2.942 -7.336 -3.013 1.00 94.69 89 LEU A O 1
ATOM 756 N N . ASP A 1 90 ? -2.203 -8.703 -4.665 1.00 94.50 90 ASP A N 1
ATOM 757 C CA . ASP A 1 90 ? -3.484 -9.298 -5.073 1.00 94.50 90 ASP A CA 1
ATOM 758 C C . ASP A 1 90 ? -4.440 -8.246 -5.690 1.00 94.50 90 ASP A C 1
ATOM 760 O O . ASP A 1 90 ? -5.636 -8.198 -5.403 1.00 94.50 90 ASP A O 1
ATOM 764 N N . GLN A 1 91 ? -3.881 -7.314 -6.477 1.00 95.00 91 GLN A N 1
ATOM 765 C CA . GLN A 1 91 ? -4.605 -6.233 -7.165 1.00 95.00 91 GLN A CA 1
ATOM 766 C C . GLN A 1 91 ? -4.420 -6.328 -8.688 1.00 95.00 91 GLN A C 1
ATOM 768 O O . GLN A 1 91 ? -4.014 -5.366 -9.352 1.00 95.00 91 GLN A O 1
ATOM 773 N N . GLU A 1 92 ? -4.742 -7.483 -9.266 1.00 96.88 92 GLU A N 1
ATOM 774 C CA . GLU A 1 92 ? -4.464 -7.850 -10.663 1.00 96.88 92 GLU A CA 1
ATOM 775 C C . GLU A 1 92 ? -5.070 -6.867 -11.666 1.00 96.88 92 GLU A C 1
ATOM 777 O O . GLU A 1 92 ? -4.442 -6.527 -12.665 1.00 96.88 92 GLU A O 1
ATOM 782 N N . SER A 1 93 ? -6.264 -6.337 -11.389 1.00 95.50 93 SER A N 1
ATOM 783 C CA . SER A 1 93 ? -6.894 -5.336 -12.265 1.00 95.50 93 SER A CA 1
ATOM 784 C C . SER A 1 93 ? -6.078 -4.040 -12.356 1.00 95.50 93 SER A C 1
ATOM 786 O O . SER A 1 93 ? -5.971 -3.444 -13.431 1.00 95.50 93 SER A O 1
ATOM 788 N N . ARG A 1 94 ? -5.473 -3.600 -11.242 1.00 96.94 94 ARG A N 1
ATOM 789 C CA . ARG A 1 94 ? -4.578 -2.432 -11.224 1.00 96.94 94 ARG A CA 1
ATOM 790 C C . ARG A 1 94 ? -3.231 -2.783 -11.849 1.00 96.94 94 ARG A C 1
ATOM 792 O O . ARG A 1 94 ? -2.731 -2.002 -12.655 1.00 96.94 94 ARG A O 1
ATOM 799 N N . ALA A 1 95 ? -2.692 -3.962 -11.543 1.00 98.31 95 ALA A N 1
ATOM 800 C CA . ALA A 1 95 ? -1.441 -4.454 -12.110 1.00 98.31 95 ALA A CA 1
ATOM 801 C C . ALA A 1 95 ? -1.485 -4.512 -13.644 1.00 98.31 95 ALA A C 1
ATOM 803 O O . ALA A 1 95 ? -0.616 -3.954 -14.315 1.00 98.31 95 ALA A O 1
ATOM 804 N N . LEU A 1 96 ? -2.557 -5.084 -14.199 1.00 98.50 96 LEU A N 1
ATOM 805 C CA . LEU A 1 96 ? -2.780 -5.241 -15.635 1.00 98.50 96 LEU A CA 1
ATOM 806 C C . LEU A 1 96 ? -2.717 -3.909 -16.391 1.00 98.50 96 LEU A C 1
ATOM 808 O O . LEU A 1 96 ? -2.165 -3.849 -17.489 1.00 98.50 96 LEU A O 1
ATOM 812 N N . LYS A 1 97 ? -3.258 -2.828 -15.812 1.00 98.19 97 LYS A N 1
ATOM 813 C CA . LYS A 1 97 ? -3.182 -1.482 -16.402 1.00 98.19 97 LYS A CA 1
ATOM 814 C C . LYS A 1 97 ? -1.727 -1.048 -16.605 1.00 98.19 97 LYS A C 1
ATOM 816 O O . LYS A 1 97 ? -1.404 -0.503 -17.657 1.00 98.19 97 LYS A O 1
ATOM 821 N N . TYR A 1 98 ? -0.873 -1.269 -15.609 1.00 98.62 98 TYR A N 1
ATOM 822 C CA . TYR A 1 98 ? 0.532 -0.878 -15.677 1.00 98.62 98 TYR A CA 1
ATOM 823 C C . TYR A 1 98 ? 1.346 -1.818 -16.565 1.00 98.62 98 TYR A C 1
ATOM 825 O O . TYR A 1 98 ? 2.113 -1.336 -17.391 1.00 98.62 98 TYR A O 1
ATOM 833 N N . PHE A 1 99 ? 1.127 -3.133 -16.503 1.00 98.81 99 PHE A N 1
ATOM 834 C C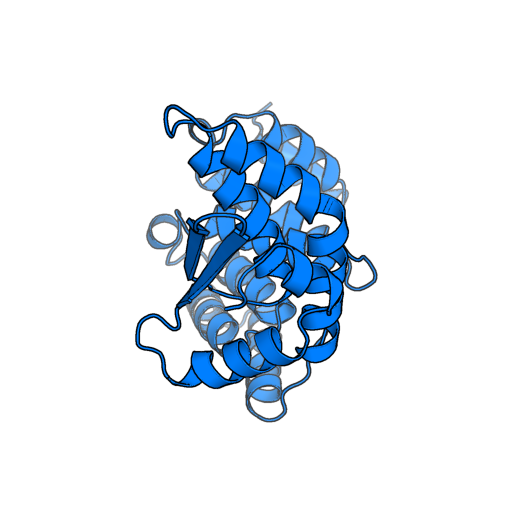A . PHE A 1 99 ? 1.828 -4.056 -17.400 1.00 98.81 99 PHE A CA 1
ATOM 835 C C . PHE A 1 99 ? 1.508 -3.809 -18.878 1.00 98.81 99 PHE A C 1
ATOM 837 O O . PHE A 1 99 ? 2.411 -3.849 -19.706 1.00 98.81 99 PHE A O 1
ATOM 844 N N . LYS A 1 100 ? 0.266 -3.445 -19.223 1.00 98.56 100 LYS A N 1
ATOM 845 C CA . LYS A 1 100 ? -0.071 -3.038 -20.600 1.00 98.56 100 LYS A CA 1
ATOM 846 C C . LYS A 1 100 ? 0.749 -1.835 -21.071 1.00 98.56 100 LYS A C 1
ATOM 848 O O . LYS A 1 100 ? 1.298 -1.877 -22.164 1.00 98.56 100 LYS A O 1
ATOM 853 N N . LYS A 1 101 ? 0.910 -0.810 -20.228 1.00 98.31 101 LYS A N 1
ATOM 854 C CA . LYS A 1 101 ? 1.785 0.336 -20.532 1.00 98.31 101 LYS A CA 1
ATOM 855 C C . LYS A 1 101 ? 3.260 -0.056 -20.630 1.00 98.31 101 LYS A C 1
ATOM 857 O O . LYS A 1 101 ? 3.975 0.447 -21.490 1.00 98.31 101 LYS A O 1
ATOM 862 N N . ALA A 1 102 ? 3.725 -0.962 -19.768 1.00 98.56 102 ALA A N 1
ATOM 863 C CA . ALA A 1 102 ? 5.089 -1.478 -19.847 1.00 98.56 102 ALA A CA 1
ATOM 864 C C . ALA A 1 102 ? 5.339 -2.178 -21.194 1.00 98.56 102 ALA A C 1
ATOM 866 O O . ALA A 1 102 ? 6.390 -1.969 -21.803 1.00 98.56 102 ALA A O 1
ATOM 867 N N . LEU A 1 103 ? 4.358 -2.942 -21.685 1.00 98.56 103 LEU A N 1
ATOM 868 C CA . LEU A 1 103 ? 4.419 -3.622 -22.979 1.00 98.56 103 LEU A CA 1
ATOM 869 C C . LEU A 1 103 ? 4.359 -2.642 -24.161 1.00 98.56 103 LEU A C 1
ATOM 871 O O . LEU A 1 103 ? 5.040 -2.852 -25.158 1.00 98.56 103 LEU A O 1
ATOM 875 N N . GLU A 1 104 ? 3.592 -1.552 -24.058 1.00 98.31 104 GLU A N 1
ATOM 876 C CA . GLU A 1 104 ? 3.594 -0.479 -25.068 1.00 98.31 104 GLU A CA 1
ATOM 877 C C . GLU A 1 104 ? 4.990 0.150 -25.219 1.00 98.31 104 GLU A C 1
ATOM 879 O O . GLU A 1 104 ? 5.447 0.385 -26.338 1.00 98.31 104 GLU A O 1
ATOM 884 N N . ALA A 1 105 ? 5.686 0.384 -24.101 1.00 97.81 105 ALA A N 1
ATOM 885 C CA . ALA A 1 105 ? 7.033 0.959 -24.084 1.00 97.81 105 ALA A CA 1
ATOM 886 C C . ALA A 1 105 ? 8.127 -0.023 -24.544 1.00 97.81 105 ALA A C 1
ATOM 888 O O . ALA A 1 105 ? 9.155 0.396 -25.083 1.00 97.81 105 ALA A O 1
ATOM 889 N N . ARG A 1 106 ? 7.922 -1.329 -24.340 1.00 98.31 106 ARG A N 1
ATOM 890 C CA . ARG A 1 106 ? 8.803 -2.396 -24.830 1.00 98.31 106 ARG A CA 1
ATOM 891 C C . ARG A 1 106 ? 7.966 -3.563 -25.372 1.00 98.31 106 ARG A C 1
ATOM 893 O O . ARG A 1 106 ? 7.661 -4.489 -24.618 1.00 98.31 106 ARG A O 1
ATOM 900 N N . PRO A 1 107 ? 7.612 -3.529 -26.668 1.00 97.94 107 PRO A N 1
ATOM 901 C CA . PRO A 1 107 ? 6.892 -4.623 -27.305 1.00 97.94 107 PRO A CA 1
ATOM 902 C C . PRO A 1 107 ? 7.662 -5.943 -27.204 1.00 97.94 107 PRO A C 1
ATOM 904 O O . PRO A 1 107 ? 8.893 -5.947 -27.195 1.00 97.94 107 PRO A O 1
ATOM 907 N N . ASP A 1 108 ? 6.925 -7.051 -27.135 1.00 96.06 108 ASP A N 1
ATOM 908 C CA . ASP A 1 108 ? 7.447 -8.425 -27.070 1.00 96.06 108 ASP A CA 1
ATOM 909 C C . ASP A 1 108 ? 8.285 -8.762 -25.818 1.00 96.06 108 ASP A C 1
ATOM 911 O O . ASP A 1 108 ? 8.932 -9.811 -25.764 1.00 96.06 108 ASP A O 1
ATOM 915 N N . ASP A 1 109 ? 8.255 -7.912 -24.783 1.00 98.19 109 ASP A N 1
ATOM 916 C CA . ASP A 1 109 ? 8.862 -8.212 -23.486 1.00 98.19 109 ASP A CA 1
ATOM 917 C C . ASP A 1 109 ? 8.151 -9.404 -22.833 1.00 98.19 109 ASP A C 1
ATOM 919 O O . ASP A 1 109 ? 7.013 -9.307 -22.363 1.00 98.19 109 ASP A O 1
ATOM 923 N N . LYS A 1 110 ? 8.828 -10.556 -22.852 1.00 98.19 110 LYS A N 1
ATOM 924 C CA . LYS A 1 110 ? 8.261 -11.835 -22.426 1.00 98.19 110 LYS A CA 1
ATOM 925 C C . LYS A 1 110 ? 7.790 -11.806 -20.974 1.00 98.19 110 LYS A C 1
ATOM 927 O O . LYS A 1 110 ? 6.689 -12.267 -20.699 1.00 98.19 110 LYS A O 1
ATOM 932 N N . ASP A 1 111 ? 8.583 -11.227 -20.077 1.00 97.44 111 ASP A N 1
ATOM 933 C CA . ASP A 1 111 ? 8.231 -11.152 -18.658 1.00 97.44 111 ASP A CA 1
ATOM 934 C C . ASP A 1 111 ? 6.938 -10.345 -18.468 1.00 97.44 111 ASP A C 1
ATOM 936 O O . ASP A 1 111 ? 6.035 -10.763 -17.743 1.00 97.44 111 ASP A O 1
ATOM 940 N N . THR A 1 112 ? 6.800 -9.214 -19.169 1.00 98.50 112 THR A N 1
ATOM 941 C CA . THR A 1 112 ? 5.572 -8.406 -19.134 1.00 98.50 112 THR A CA 1
ATOM 942 C C . THR A 1 112 ? 4.363 -9.165 -19.682 1.00 98.50 112 THR A C 1
ATOM 944 O O . THR A 1 112 ? 3.280 -9.079 -19.099 1.00 98.50 112 THR A O 1
ATOM 947 N N . LEU A 1 113 ? 4.526 -9.912 -20.780 1.00 98.62 113 LEU A N 1
ATOM 948 C CA . LEU A 1 113 ? 3.462 -10.753 -21.344 1.00 98.62 113 LEU A CA 1
ATOM 949 C C . LEU A 1 113 ? 3.017 -11.839 -20.356 1.00 98.62 113 LEU A C 1
ATOM 951 O O . LEU A 1 113 ? 1.818 -11.974 -20.108 1.00 98.62 113 LEU A O 1
ATOM 955 N N . ASP A 1 114 ? 3.968 -12.535 -19.730 1.00 98.50 114 ASP A N 1
ATOM 956 C CA . ASP A 1 114 ? 3.684 -13.567 -18.730 1.00 98.50 114 ASP A CA 1
ATOM 957 C C . ASP A 1 114 ? 2.901 -12.970 -17.539 1.00 98.50 114 ASP A C 1
ATOM 959 O O . ASP A 1 114 ? 1.906 -13.542 -17.085 1.00 98.50 114 ASP A O 1
ATOM 963 N N . PHE A 1 115 ? 3.271 -11.772 -17.065 1.00 98.44 115 PHE A N 1
ATOM 964 C CA . PHE A 1 115 ? 2.521 -11.070 -16.014 1.00 98.44 115 PHE A CA 1
ATOM 965 C C . PHE A 1 115 ? 1.116 -10.628 -16.443 1.00 98.44 115 PHE A C 1
ATOM 967 O O . PHE A 1 115 ? 0.192 -10.672 -15.626 1.00 98.44 115 PHE A O 1
ATOM 974 N N . ILE A 1 116 ? 0.923 -10.214 -17.698 1.00 98.62 116 ILE A N 1
ATOM 975 C CA . ILE A 1 116 ? -0.406 -9.883 -18.238 1.00 98.62 116 ILE A CA 1
ATOM 976 C C . ILE A 1 116 ? -1.308 -11.119 -18.227 1.00 98.62 116 ILE A C 1
ATOM 978 O O . ILE A 1 116 ? -2.451 -11.033 -17.764 1.00 98.62 116 ILE A O 1
ATOM 982 N N . ASP A 1 117 ? -0.793 -12.265 -18.671 1.00 98.12 117 ASP A N 1
ATOM 983 C CA . ASP A 1 117 ? -1.533 -13.528 -18.673 1.00 98.12 117 ASP A CA 1
ATOM 984 C C . ASP A 1 117 ? -1.881 -13.974 -17.248 1.00 98.12 117 ASP A C 1
ATOM 986 O O . ASP A 1 117 ? -3.034 -14.323 -16.972 1.00 98.12 117 ASP A O 1
ATOM 990 N N . MET A 1 118 ? -0.931 -13.878 -16.312 1.00 97.50 118 MET A N 1
ATOM 991 C CA . MET A 1 118 ? -1.186 -14.151 -14.893 1.00 97.50 118 MET A CA 1
ATOM 992 C C . MET A 1 118 ? -2.235 -13.202 -14.298 1.00 97.50 118 MET A C 1
ATOM 994 O O . MET A 1 118 ? -3.113 -13.650 -13.562 1.00 97.50 118 MET A O 1
ATOM 998 N N . CYS A 1 119 ? -2.225 -11.911 -14.653 1.00 98.06 119 CYS A N 1
ATOM 999 C CA . CYS A 1 119 ? -3.272 -10.978 -14.225 1.00 98.06 119 CYS A CA 1
ATOM 1000 C C . CYS A 1 119 ? -4.647 -11.384 -14.771 1.00 98.06 119 CYS A C 1
ATOM 1002 O O . CYS A 1 119 ? -5.635 -11.358 -14.041 1.00 98.06 119 CYS A O 1
ATOM 1004 N N . HIS A 1 120 ? -4.737 -11.778 -16.045 1.00 97.75 120 HIS A N 1
ATOM 1005 C CA . HIS A 1 120 ? -5.991 -12.259 -16.628 1.00 97.75 120 HIS A CA 1
ATOM 1006 C C . HIS A 1 120 ? -6.516 -13.516 -15.921 1.00 97.75 120 HIS A C 1
ATOM 1008 O O . HIS A 1 120 ? -7.722 -13.620 -15.662 1.00 97.75 120 HIS A O 1
ATOM 1014 N N . GLN A 1 121 ? -5.620 -14.438 -15.564 1.00 96.31 121 GLN A N 1
ATOM 1015 C CA . GLN A 1 121 ? -5.959 -15.619 -14.774 1.00 96.31 121 GLN A CA 1
ATOM 1016 C C . GLN A 1 121 ? -6.443 -15.238 -13.374 1.00 96.31 121 GLN A C 1
ATOM 1018 O O . GLN A 1 121 ? -7.521 -15.683 -12.991 1.00 96.31 121 GLN A O 1
ATOM 1023 N N . GLY A 1 122 ? -5.723 -14.376 -12.651 1.00 94.81 122 GLY A N 1
ATOM 1024 C CA . GLY A 1 122 ? -6.098 -13.945 -11.299 1.00 94.81 122 GLY A CA 1
ATOM 1025 C C . GLY A 1 122 ? -7.403 -13.144 -11.250 1.00 94.81 122 GLY A C 1
ATOM 1026 O O . GLY A 1 122 ? -8.195 -13.311 -10.332 1.00 94.81 122 GLY A O 1
ATOM 1027 N N . ILE A 1 123 ? -7.721 -12.361 -12.285 1.00 94.75 123 ILE A N 1
ATOM 1028 C CA . ILE A 1 123 ? -9.034 -11.696 -12.393 1.00 94.75 123 ILE A CA 1
ATOM 1029 C C . ILE A 1 123 ? -10.162 -12.724 -12.574 1.00 94.75 123 ILE A C 1
ATOM 1031 O O . ILE A 1 123 ? -11.257 -12.550 -12.042 1.00 94.75 123 ILE A O 1
ATOM 1035 N N . THR A 1 124 ? -9.911 -13.787 -13.341 1.00 95.25 124 THR A N 1
ATOM 1036 C CA . THR A 1 124 ? -10.916 -14.820 -13.641 1.00 95.25 124 THR A CA 1
ATOM 1037 C C . THR A 1 124 ? -11.085 -15.806 -12.483 1.00 95.25 124 THR A C 1
ATOM 1039 O O . THR A 1 124 ? -12.195 -16.253 -12.199 1.00 95.25 124 THR A O 1
ATOM 1042 N N . LEU A 1 125 ? -9.982 -16.150 -11.820 1.00 93.25 125 LEU A N 1
ATOM 1043 C CA . LEU A 1 125 ? -9.883 -17.112 -10.728 1.00 93.25 125 LEU A CA 1
ATOM 1044 C C . LEU A 1 125 ? -9.036 -16.501 -9.600 1.00 93.25 125 LEU A C 1
ATOM 1046 O O . LEU A 1 125 ? -7.854 -16.835 -9.487 1.00 93.25 125 LEU A O 1
ATOM 1050 N N . PRO A 1 126 ? -9.621 -15.614 -8.772 1.00 87.81 126 PRO A N 1
ATOM 1051 C CA . PRO A 1 126 ? -8.884 -14.913 -7.726 1.00 87.81 126 PRO A CA 1
ATOM 1052 C C . PRO A 1 126 ? -8.180 -15.864 -6.762 1.00 87.81 126 PRO A C 1
ATOM 1054 O O . PRO A 1 126 ? -8.808 -16.731 -6.146 1.00 87.81 126 PRO A O 1
ATOM 1057 N N . GLN A 1 127 ? -6.871 -15.669 -6.623 1.00 85.19 127 GLN A N 1
ATOM 1058 C CA . GLN A 1 127 ? -6.029 -16.308 -5.620 1.00 85.19 127 GLN A CA 1
ATOM 1059 C C . GLN A 1 127 ? -5.400 -15.207 -4.781 1.00 85.19 127 GLN A C 1
ATOM 1061 O O . GLN A 1 127 ? -4.890 -14.235 -5.320 1.00 85.19 127 GLN A O 1
ATOM 1066 N N . PHE A 1 128 ? -5.449 -15.357 -3.463 1.00 86.50 128 PHE A N 1
ATOM 1067 C CA . PHE A 1 128 ? -4.906 -14.362 -2.550 1.00 86.50 128 PHE A CA 1
ATOM 1068 C C . PHE A 1 128 ? -3.681 -14.934 -1.855 1.00 86.50 128 PHE A C 1
ATOM 1070 O O . PHE A 1 128 ? -3.770 -16.010 -1.259 1.00 86.50 128 PHE A O 1
ATOM 1077 N N . ASN A 1 129 ? -2.574 -14.191 -1.864 1.00 84.31 129 ASN A N 1
ATOM 1078 C CA . ASN A 1 129 ? -1.401 -14.528 -1.055 1.00 84.31 129 ASN A CA 1
ATOM 1079 C C . ASN A 1 129 ? -1.723 -14.493 0.447 1.00 84.31 129 ASN A C 1
ATOM 1081 O O . ASN A 1 129 ? -1.197 -15.287 1.221 1.00 84.31 129 ASN A O 1
ATOM 1085 N N . MET A 1 130 ? -2.594 -13.566 0.859 1.00 86.88 130 MET A N 1
ATOM 1086 C CA . MET A 1 130 ? -3.150 -13.499 2.211 1.00 86.88 130 MET A CA 1
ATOM 1087 C C . MET A 1 130 ? -4.611 -13.063 2.122 1.00 86.88 130 MET A C 1
ATOM 1089 O O . MET A 1 130 ? -4.918 -11.935 1.715 1.00 86.88 130 MET A O 1
ATOM 1093 N N . CYS A 1 131 ? -5.533 -13.953 2.483 1.00 90.69 131 CYS A N 1
ATOM 1094 C CA . CYS A 1 131 ? -6.956 -13.671 2.317 1.00 90.69 131 CYS A CA 1
ATOM 1095 C C . CYS A 1 131 ? -7.427 -12.564 3.281 1.00 90.69 131 CYS A C 1
ATOM 1097 O O . CYS A 1 131 ? -6.775 -12.234 4.275 1.00 90.69 131 CYS A O 1
ATOM 1099 N N . PHE A 1 132 ? -8.585 -11.959 2.999 1.00 92.75 132 PHE A N 1
ATOM 1100 C CA . PHE A 1 132 ? -9.098 -10.832 3.793 1.00 92.75 132 PHE A CA 1
ATOM 1101 C C . PHE A 1 132 ? -9.302 -11.175 5.281 1.00 92.75 132 PHE A C 1
ATOM 1103 O O . PHE A 1 132 ? -9.066 -10.332 6.146 1.00 92.75 132 PHE A O 1
ATOM 1110 N N . TYR A 1 133 ? -9.684 -12.419 5.593 1.00 94.00 133 TYR A N 1
ATOM 1111 C CA . TYR A 1 133 ? -9.809 -12.893 6.974 1.00 94.00 133 TYR A CA 1
ATOM 1112 C C . TYR A 1 133 ? -8.473 -12.836 7.721 1.00 94.00 133 TYR A C 1
ATOM 1114 O O . TYR A 1 133 ? -8.398 -12.225 8.785 1.00 94.00 133 TYR A O 1
ATOM 1122 N N . GLU A 1 134 ? -7.416 -13.415 7.151 1.00 93.38 134 GLU A N 1
ATOM 1123 C CA . GLU A 1 134 ? -6.084 -13.419 7.764 1.00 93.38 134 GLU A CA 1
ATOM 1124 C C . GLU A 1 134 ? -5.571 -11.991 7.950 1.00 93.38 134 GLU A C 1
ATOM 1126 O O . GLU A 1 134 ? -5.054 -11.645 9.014 1.00 93.38 134 GLU A O 1
ATOM 1131 N N . ARG A 1 135 ? -5.765 -11.134 6.938 1.00 94.12 135 ARG A N 1
ATOM 1132 C CA . ARG A 1 135 ? -5.393 -9.717 7.013 1.00 94.12 135 ARG A CA 1
ATOM 1133 C C . ARG A 1 135 ? -6.149 -8.972 8.117 1.00 94.12 135 ARG A C 1
ATOM 1135 O O . ARG A 1 135 ? -5.551 -8.178 8.839 1.00 94.12 135 ARG A O 1
ATOM 1142 N N . THR A 1 136 ? -7.443 -9.254 8.279 1.00 96.56 136 THR A N 1
ATOM 1143 C CA . THR A 1 136 ? -8.282 -8.686 9.347 1.00 96.56 136 THR A CA 1
ATOM 1144 C C . THR A 1 136 ? -7.769 -9.092 10.728 1.00 96.56 136 THR A C 1
ATOM 1146 O O . THR A 1 136 ? -7.614 -8.229 11.590 1.00 96.56 136 THR A O 1
ATOM 1149 N N . GLN A 1 137 ? -7.455 -10.377 10.932 1.00 96.00 137 GLN A N 1
ATOM 1150 C CA . GLN A 1 137 ? -6.895 -10.863 12.200 1.00 96.00 137 GLN A CA 1
ATOM 1151 C C . GLN A 1 137 ? -5.552 -10.192 12.506 1.00 96.00 137 GLN A C 1
ATOM 1153 O O . GLN A 1 137 ? -5.377 -9.614 13.576 1.00 96.00 137 GLN A O 1
ATOM 1158 N N . LEU A 1 138 ? -4.639 -10.168 11.528 1.00 94.50 138 LEU A N 1
ATOM 1159 C CA . LEU A 1 138 ? -3.335 -9.523 11.678 1.00 94.50 138 LEU A CA 1
ATOM 1160 C C . LEU A 1 138 ? -3.462 -8.028 12.016 1.00 94.50 138 LEU A C 1
ATOM 1162 O O . LEU A 1 138 ? -2.721 -7.520 12.863 1.00 94.50 138 LEU A O 1
ATOM 1166 N N . CYS A 1 139 ? -4.388 -7.323 11.363 1.00 95.75 139 CYS A N 1
ATOM 1167 C CA . CYS A 1 139 ? -4.663 -5.914 11.625 1.00 95.75 139 CYS A CA 1
ATOM 1168 C C . CYS A 1 139 ? -5.111 -5.695 13.075 1.00 95.75 139 CYS A C 1
ATOM 1170 O O . CYS A 1 139 ? -4.511 -4.882 13.780 1.00 95.75 139 CYS A O 1
ATOM 1172 N N . TRP A 1 140 ? -6.107 -6.448 13.549 1.00 96.50 140 TRP A N 1
ATOM 1173 C CA . TRP A 1 140 ? -6.615 -6.315 14.917 1.00 96.50 140 TRP A CA 1
ATOM 1174 C C . TRP A 1 140 ? -5.591 -6.714 15.985 1.00 96.50 140 TRP A C 1
ATOM 1176 O O . TRP A 1 140 ? -5.429 -5.995 16.974 1.00 96.50 140 TRP A O 1
ATOM 1186 N N . ASP A 1 141 ? -4.834 -7.788 15.763 1.00 96.00 141 ASP A N 1
ATOM 1187 C CA . ASP A 1 141 ? -3.744 -8.199 16.655 1.00 96.00 141 ASP A CA 1
ATOM 1188 C C . ASP A 1 141 ? -2.644 -7.136 16.748 1.00 96.00 141 ASP A C 1
ATOM 1190 O O . ASP A 1 141 ? -2.036 -6.935 17.803 1.00 96.00 141 ASP A O 1
ATOM 1194 N N . THR A 1 142 ? -2.361 -6.452 15.638 1.00 95.56 142 THR A N 1
ATOM 1195 C CA . THR A 1 142 ? -1.369 -5.371 15.602 1.00 95.56 142 THR A CA 1
ATOM 1196 C C . THR A 1 142 ? -1.905 -4.113 16.275 1.00 95.56 142 THR A C 1
ATOM 1198 O O . THR A 1 142 ? -1.187 -3.500 17.066 1.00 95.56 142 THR A O 1
ATOM 1201 N N . PHE A 1 143 ? -3.172 -3.773 16.037 1.00 96.25 143 PHE A N 1
ATOM 1202 C CA . PHE A 1 143 ? -3.853 -2.667 16.703 1.00 96.25 143 PHE A CA 1
ATOM 1203 C C . PHE A 1 143 ? -3.820 -2.820 18.224 1.00 96.25 143 PHE A C 1
ATOM 1205 O O . PHE A 1 143 ? -3.361 -1.915 18.916 1.00 96.25 143 PHE A O 1
ATOM 1212 N N . LEU A 1 144 ? -4.191 -3.991 18.751 1.00 96.00 144 LEU A N 1
ATOM 1213 C CA . LEU A 1 144 ? -4.195 -4.259 20.194 1.00 96.00 144 LEU A CA 1
ATOM 1214 C C . LEU A 1 144 ? -2.830 -4.048 20.866 1.00 96.00 144 LEU A C 1
ATOM 1216 O O . LEU A 1 144 ? -2.779 -3.689 22.041 1.00 96.00 144 LEU A O 1
ATOM 1220 N N . LYS A 1 145 ? -1.721 -4.247 20.144 1.00 96.44 145 LYS A N 1
ATOM 1221 C CA . LYS A 1 145 ? -0.367 -4.030 20.683 1.00 96.44 145 LYS A CA 1
ATOM 1222 C C . LYS A 1 145 ? -0.046 -2.554 20.903 1.00 96.44 145 LYS A C 1
ATOM 1224 O O . LYS A 1 145 ? 0.765 -2.255 21.775 1.00 96.44 145 LYS A O 1
ATOM 1229 N N . ILE A 1 146 ? -0.650 -1.654 20.125 1.00 95.38 146 ILE A N 1
ATOM 1230 C CA . ILE A 1 146 ? -0.380 -0.210 20.205 1.00 95.38 146 ILE A CA 1
ATOM 1231 C C . ILE A 1 146 ? -1.583 0.617 20.671 1.00 95.38 146 ILE A C 1
ATOM 1233 O O . ILE A 1 146 ? -1.454 1.821 20.863 1.00 95.38 146 ILE A O 1
ATOM 1237 N N . GLU A 1 147 ? -2.735 -0.014 20.886 1.00 95.88 147 GLU A N 1
ATOM 1238 C CA . GLU A 1 147 ? -4.009 0.609 21.258 1.00 95.88 147 GLU A CA 1
ATOM 1239 C C . GLU A 1 147 ? -3.857 1.631 22.393 1.00 95.88 147 GLU A C 1
ATOM 1241 O O . GLU A 1 147 ? -4.240 2.792 22.252 1.00 95.88 147 GLU A O 1
ATOM 1246 N N . ALA A 1 148 ? -3.216 1.229 23.493 1.00 95.81 148 ALA A N 1
ATOM 1247 C CA . ALA A 1 148 ? -3.066 2.085 24.665 1.00 95.81 148 ALA A CA 1
ATOM 1248 C C . ALA A 1 148 ? -2.123 3.266 24.400 1.00 95.81 148 ALA A C 1
ATOM 1250 O O . ALA A 1 148 ? -2.304 4.348 24.960 1.00 95.81 148 ALA A O 1
ATOM 1251 N N . GLN A 1 149 ? -1.126 3.067 23.534 1.00 95.88 149 GLN A N 1
ATOM 1252 C CA . GLN A 1 149 ? -0.239 4.133 23.089 1.00 95.88 149 GLN A CA 1
ATOM 1253 C C . GLN A 1 149 ? -0.994 5.135 22.209 1.00 95.88 149 GLN A C 1
ATOM 1255 O O . GLN A 1 149 ? -0.821 6.334 22.412 1.00 95.88 149 GLN A O 1
ATOM 1260 N N . LEU A 1 150 ? -1.838 4.669 21.280 1.00 94.94 150 LEU A N 1
ATOM 1261 C CA . LEU A 1 150 ? -2.663 5.545 20.442 1.00 94.94 150 LEU A CA 1
ATOM 1262 C C . LEU A 1 150 ? -3.595 6.406 21.298 1.00 94.94 150 LEU A C 1
ATOM 1264 O O . LEU A 1 150 ? -3.599 7.624 21.139 1.00 94.94 150 LEU A O 1
ATOM 1268 N N . ARG A 1 151 ? -4.299 5.804 22.266 1.00 95.00 151 ARG A N 1
ATOM 1269 C CA . ARG A 1 151 ? -5.155 6.548 23.208 1.00 95.00 151 ARG A CA 1
ATOM 1270 C C . ARG A 1 151 ? -4.380 7.608 23.976 1.00 95.00 151 ARG A C 1
ATOM 1272 O O . ARG A 1 151 ? -4.776 8.766 23.992 1.00 95.00 151 ARG A O 1
ATOM 1279 N N . LYS A 1 152 ? -3.229 7.230 24.541 1.00 94.88 152 LYS A N 1
ATOM 1280 C CA . LYS A 1 152 ? -2.354 8.169 25.250 1.00 94.88 152 LYS A CA 1
ATOM 1281 C C . LYS A 1 152 ? -1.937 9.339 24.353 1.00 94.88 152 LYS A C 1
ATOM 1283 O O . LYS A 1 152 ? -1.972 10.479 24.796 1.00 94.88 152 LYS A O 1
ATOM 1288 N N . MET A 1 153 ? -1.564 9.065 23.102 1.00 93.81 153 MET A N 1
ATOM 1289 C CA . MET A 1 153 ? -1.204 10.112 22.144 1.00 93.81 153 MET A CA 1
ATOM 1290 C C . MET A 1 153 ? -2.383 11.050 21.862 1.00 93.81 153 MET A C 1
ATOM 1292 O O . MET A 1 153 ? -2.172 12.254 21.805 1.00 93.81 153 MET A O 1
ATOM 1296 N N . MET A 1 154 ? -3.603 10.522 21.734 1.00 92.81 154 MET A N 1
ATOM 1297 C CA . MET A 1 154 ? -4.817 11.326 21.540 1.00 92.81 154 MET A CA 1
ATOM 1298 C C . MET A 1 154 ? -5.148 12.190 22.767 1.00 92.81 154 MET A C 1
ATOM 1300 O O . MET A 1 154 ? -5.511 13.350 22.608 1.00 92.81 154 M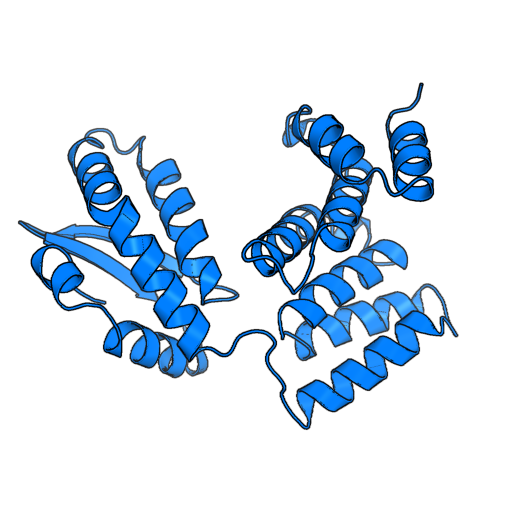ET A O 1
ATOM 1304 N N . ASP A 1 155 ? -4.976 11.666 23.984 1.00 93.19 155 ASP A N 1
ATOM 1305 C CA . ASP A 1 155 ? -5.215 12.419 25.228 1.00 93.19 155 ASP A CA 1
ATOM 1306 C C . ASP A 1 155 ? -4.187 13.543 25.450 1.00 93.19 155 ASP A C 1
ATOM 1308 O O . ASP A 1 155 ? -4.483 14.581 26.055 1.00 93.19 155 ASP A O 1
ATOM 1312 N N . GLU A 1 156 ? -2.947 13.314 25.011 1.00 91.94 156 GLU A N 1
ATOM 1313 C CA . GLU A 1 156 ? -1.835 14.255 25.153 1.00 91.94 156 GLU A CA 1
ATOM 1314 C C . GLU A 1 156 ? -1.812 15.324 24.047 1.00 91.94 156 GLU A C 1
ATOM 1316 O O . GLU A 1 156 ? -1.204 16.378 24.253 1.00 91.94 156 GLU A O 1
ATOM 1321 N N . ASP A 1 157 ? -2.503 15.105 22.920 1.00 88.75 157 ASP A N 1
ATOM 1322 C CA . ASP A 1 157 ? -2.567 16.018 21.768 1.00 88.75 157 ASP A CA 1
ATOM 1323 C C . ASP A 1 157 ? -3.494 17.225 22.008 1.00 88.75 157 ASP A C 1
ATOM 1325 O O . ASP A 1 157 ? -4.531 17.410 21.372 1.00 88.75 157 ASP A O 1
ATOM 1329 N N . LYS A 1 158 ? -3.126 18.067 22.977 1.00 81.56 158 LYS A N 1
ATOM 1330 C CA . LYS A 1 158 ? -3.940 19.217 23.409 1.00 81.56 158 LYS A CA 1
ATOM 1331 C C . LYS A 1 158 ? -3.920 20.395 22.438 1.00 81.56 158 LYS A C 1
ATOM 1333 O O . LYS A 1 158 ? -4.808 21.243 22.511 1.00 81.56 158 LYS A O 1
ATOM 1338 N N . ASP A 1 159 ? -2.898 20.488 21.593 1.00 83.12 159 ASP A N 1
ATOM 1339 C CA . ASP A 1 159 ? -2.716 21.574 20.625 1.00 83.12 159 ASP A CA 1
ATOM 1340 C C . ASP A 1 159 ? -2.982 21.143 19.171 1.00 83.12 159 ASP A C 1
ATOM 1342 O O . ASP A 1 159 ? -2.915 21.980 18.269 1.00 83.12 159 ASP A O 1
ATOM 1346 N N . GLY A 1 160 ? -3.330 19.870 18.944 1.00 78.19 160 GLY A N 1
ATOM 1347 C CA . GLY A 1 160 ? -3.653 19.314 17.628 1.00 78.19 160 GLY A CA 1
ATOM 1348 C C . GLY A 1 160 ? -2.435 19.096 16.728 1.00 78.19 160 GLY A C 1
ATOM 1349 O O . GLY A 1 160 ? -2.589 18.901 15.519 1.00 78.19 160 GLY A O 1
ATOM 1350 N N . THR A 1 161 ? -1.219 19.159 17.275 1.00 82.75 161 THR A N 1
ATOM 1351 C CA . THR A 1 161 ? 0.025 18.965 16.512 1.00 82.75 161 THR A CA 1
ATOM 1352 C C . THR A 1 161 ? 0.432 17.491 16.403 1.00 82.75 161 THR A C 1
ATOM 1354 O O . THR A 1 161 ? 1.202 17.123 15.510 1.00 82.75 161 THR A O 1
ATOM 1357 N N . GLY A 1 162 ? -0.108 16.625 17.267 1.00 84.88 162 GLY A N 1
ATOM 1358 C CA . GLY A 1 162 ? 0.154 15.184 17.309 1.00 84.88 162 GLY A CA 1
ATOM 1359 C C . GLY A 1 162 ? -0.641 14.357 16.294 1.00 84.88 162 GLY A C 1
ATOM 1360 O O . GLY A 1 162 ? -0.217 13.244 15.951 1.00 84.88 162 GLY A O 1
ATOM 1361 N N . GLY A 1 163 ? -1.741 14.899 15.764 1.00 88.25 163 GLY A N 1
ATOM 1362 C CA . GLY A 1 163 ? -2.672 14.203 14.869 1.00 88.25 163 GLY A CA 1
ATOM 1363 C C . GLY A 1 163 ? -2.011 13.502 13.679 1.00 88.25 163 GLY A C 1
ATOM 1364 O O . GLY A 1 163 ? -2.302 12.338 13.410 1.00 88.25 163 GLY A O 1
ATOM 1365 N N . ALA A 1 164 ? -1.043 14.141 13.014 1.00 90.38 164 ALA A N 1
ATOM 1366 C CA . ALA A 1 164 ? -0.357 13.550 11.859 1.00 90.38 164 ALA A CA 1
ATOM 1367 C C . ALA A 1 164 ? 0.377 12.240 12.203 1.00 90.38 164 ALA A C 1
ATOM 1369 O O . ALA A 1 164 ? 0.396 11.297 11.409 1.00 90.38 164 ALA A O 1
ATOM 1370 N N . LYS A 1 165 ? 0.959 12.152 13.405 1.00 92.25 165 LYS A N 1
ATOM 1371 C CA . LYS A 1 165 ? 1.658 10.947 13.867 1.00 92.25 165 LYS A CA 1
ATOM 1372 C C . LYS A 1 165 ? 0.674 9.833 14.227 1.00 92.25 165 LY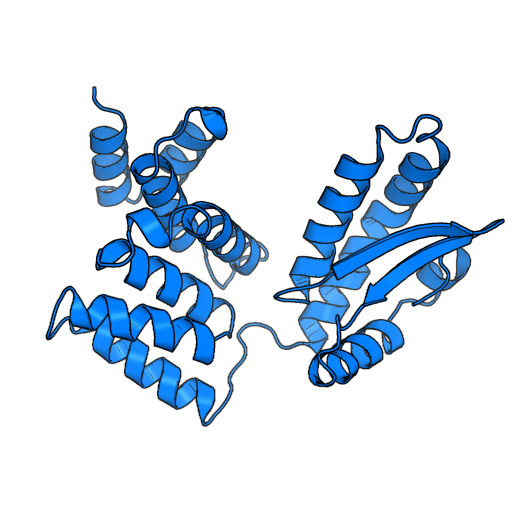S A C 1
ATOM 1374 O O . LYS A 1 165 ? 0.954 8.676 13.921 1.00 92.25 165 LYS A O 1
ATOM 1379 N N . ILE A 1 166 ? -0.457 10.178 14.847 1.00 93.94 166 ILE A N 1
ATOM 1380 C CA . ILE A 1 166 ? -1.540 9.236 15.179 1.00 93.94 166 ILE A CA 1
ATOM 1381 C C . ILE A 1 166 ? -2.108 8.632 13.890 1.00 93.94 166 ILE A C 1
ATOM 1383 O O . ILE A 1 166 ? -2.128 7.410 13.738 1.00 93.94 166 ILE A O 1
ATOM 1387 N N . VAL A 1 167 ? -2.468 9.488 12.928 1.00 93.38 167 VAL A N 1
ATOM 1388 C CA . VAL A 1 167 ? -2.978 9.081 11.611 1.00 93.38 167 VAL A CA 1
ATOM 1389 C C . VAL A 1 167 ? -1.959 8.206 10.884 1.00 93.38 167 VAL A C 1
ATOM 1391 O O . VAL A 1 167 ? -2.317 7.142 10.394 1.00 93.38 167 VAL A O 1
ATOM 1394 N N . SER A 1 168 ? -0.679 8.586 10.863 1.00 92.12 168 SER A N 1
ATOM 1395 C CA . SER A 1 168 ? 0.363 7.779 10.215 1.00 92.12 168 SER A CA 1
ATOM 1396 C C . SER A 1 168 ? 0.476 6.367 10.814 1.00 92.12 168 SER A C 1
ATOM 1398 O O . SER A 1 168 ? 0.466 5.379 10.078 1.00 92.12 168 SER A O 1
ATOM 1400 N N . GLN A 1 169 ? 0.487 6.242 12.149 1.00 94.56 169 GLN A N 1
ATOM 1401 C CA . GLN A 1 169 ? 0.540 4.931 12.813 1.00 94.56 169 GLN A CA 1
ATOM 1402 C C . GLN A 1 169 ? -0.702 4.080 12.539 1.00 94.56 169 GLN A C 1
ATOM 1404 O O . GLN A 1 169 ? -0.582 2.884 12.269 1.00 94.56 169 GLN A O 1
ATOM 1409 N N . MET A 1 170 ? -1.890 4.685 12.581 1.00 95.12 170 MET A N 1
ATOM 1410 C CA . MET A 1 170 ? -3.127 3.962 12.301 1.00 95.12 170 MET A CA 1
ATOM 1411 C C . MET A 1 170 ? -3.216 3.542 10.829 1.00 95.12 170 MET A C 1
ATOM 1413 O O . MET A 1 170 ? -3.603 2.410 10.538 1.00 95.12 170 MET A O 1
ATOM 1417 N N . GLN A 1 171 ? -2.788 4.402 9.902 1.00 93.56 171 GLN A N 1
ATOM 1418 C CA . GLN A 1 171 ? -2.729 4.088 8.475 1.00 93.56 171 GLN A CA 1
ATOM 1419 C C . GLN A 1 171 ? -1.816 2.887 8.207 1.00 93.56 171 GLN A C 1
ATOM 1421 O O . GLN A 1 171 ? -2.180 2.017 7.415 1.00 93.56 171 GLN A O 1
ATOM 1426 N N . GLU A 1 172 ? -0.652 2.794 8.865 1.00 91.12 172 GLU A N 1
ATOM 1427 C CA . GLU A 1 172 ? 0.228 1.624 8.733 1.00 91.12 172 GLU A CA 1
ATOM 1428 C C . GLU A 1 172 ? -0.479 0.317 9.124 1.00 91.12 172 GLU A C 1
ATOM 1430 O O . GLU A 1 172 ? -0.289 -0.701 8.456 1.00 91.12 172 GLU A O 1
ATOM 1435 N N . ILE A 1 173 ? -1.321 0.349 10.161 1.00 94.12 173 ILE A N 1
ATOM 1436 C CA . ILE A 1 173 ? -2.076 -0.819 10.630 1.00 94.12 173 ILE A CA 1
ATOM 1437 C C . ILE A 1 173 ? -3.235 -1.146 9.698 1.00 94.12 173 ILE A C 1
ATOM 1439 O O . ILE A 1 173 ? -3.370 -2.295 9.283 1.00 94.12 173 ILE A O 1
ATOM 1443 N N . LEU A 1 174 ? -4.050 -0.158 9.324 1.00 95.12 174 LEU A N 1
ATOM 1444 C CA . LEU A 1 174 ? -5.180 -0.380 8.416 1.00 95.12 174 LEU A CA 1
ATOM 1445 C C . LEU A 1 174 ? -4.711 -0.866 7.040 1.00 95.12 174 LEU A C 1
ATOM 1447 O O . LEU A 1 174 ? -5.385 -1.676 6.405 1.00 95.12 174 LEU A O 1
ATOM 1451 N N . ASN A 1 175 ? -3.506 -0.473 6.619 1.00 92.06 175 ASN A N 1
ATOM 1452 C CA . ASN A 1 175 ? -2.865 -0.982 5.410 1.00 92.06 175 ASN A CA 1
ATOM 1453 C C . ASN A 1 175 ? -2.468 -2.469 5.495 1.00 92.06 175 ASN A C 1
ATOM 1455 O O . ASN A 1 175 ? -2.056 -3.038 4.483 1.00 92.06 175 ASN A O 1
ATOM 1459 N N . LEU A 1 176 ? -2.591 -3.140 6.640 1.00 91.56 176 LEU A N 1
ATOM 1460 C CA . LEU A 1 176 ? -2.458 -4.600 6.700 1.00 91.56 176 LEU A CA 1
ATOM 1461 C C . LEU A 1 176 ? -3.653 -5.298 6.041 1.00 91.56 176 LEU A C 1
ATOM 1463 O O . LEU A 1 176 ? -3.490 -6.389 5.498 1.00 91.56 176 LEU A O 1
ATOM 1467 N N . VAL A 1 177 ? -4.823 -4.652 6.037 1.00 93.56 177 VAL A N 1
ATOM 1468 C CA . VAL A 1 177 ? -6.078 -5.213 5.524 1.00 93.56 177 VAL A CA 1
ATOM 1469 C C . VAL A 1 177 ? -6.600 -4.495 4.291 1.00 93.56 177 VAL A C 1
ATOM 1471 O O . VAL A 1 177 ? -6.857 -5.161 3.288 1.00 93.56 177 VAL A O 1
ATOM 1474 N N . PHE A 1 178 ? -6.663 -3.169 4.303 1.00 92.94 178 PHE A N 1
ATOM 1475 C CA . PHE A 1 178 ? -7.197 -2.395 3.191 1.00 92.94 178 PHE A CA 1
ATOM 1476 C C . PHE A 1 178 ? -6.088 -1.963 2.235 1.00 92.94 178 PHE A C 1
ATOM 1478 O O . PHE A 1 178 ? -4.969 -1.630 2.638 1.00 92.94 178 PHE A O 1
ATOM 1485 N N . ASP A 1 179 ? -6.391 -1.969 0.941 1.00 86.50 179 ASP A N 1
ATOM 1486 C CA . ASP A 1 179 ? -5.476 -1.453 -0.078 1.00 86.50 179 ASP A CA 1
ATOM 1487 C C . ASP A 1 179 ? -5.575 0.065 -0.235 1.00 86.50 179 ASP A C 1
ATOM 1489 O O . ASP A 1 179 ? -4.587 0.701 -0.597 1.00 86.50 179 ASP A O 1
ATOM 1493 N N . ASP A 1 180 ? -6.747 0.627 0.061 1.00 84.12 180 ASP A N 1
ATOM 1494 C CA . ASP A 1 180 ? -7.023 2.059 0.060 1.00 84.12 180 ASP A CA 1
ATOM 1495 C C . ASP A 1 180 ? -8.167 2.368 1.036 1.00 84.12 180 ASP A C 1
ATOM 1497 O O . ASP A 1 180 ? -9.293 1.889 0.854 1.00 84.12 180 ASP A O 1
ATOM 1501 N N . ILE A 1 181 ? -7.874 3.132 2.086 1.00 90.75 181 ILE A N 1
ATOM 1502 C CA . ILE A 1 181 ? -8.801 3.398 3.186 1.00 90.75 181 ILE A CA 1
ATOM 1503 C C . ILE A 1 181 ? -8.669 4.834 3.667 1.00 90.75 181 ILE A C 1
ATOM 1505 O O . ILE A 1 181 ? -7.564 5.309 3.925 1.00 90.75 181 ILE A O 1
ATOM 1509 N N . SER A 1 182 ? -9.822 5.463 3.854 1.00 92.00 182 SER A N 1
ATOM 1510 C CA . SER A 1 182 ? -9.958 6.746 4.525 1.00 92.00 182 SER A CA 1
ATOM 1511 C C . SER A 1 182 ? 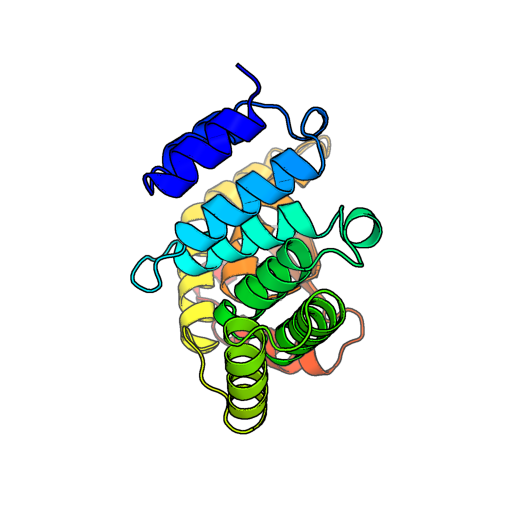-10.622 6.532 5.874 1.00 92.00 182 SER A C 1
ATOM 1513 O O . SER A 1 182 ? -11.549 5.725 6.016 1.00 92.00 182 SER A O 1
ATOM 1515 N N . PHE A 1 183 ? -10.120 7.240 6.877 1.00 94.75 183 PHE A N 1
ATOM 1516 C CA . PHE A 1 183 ? -10.582 7.092 8.243 1.00 94.75 183 PHE A CA 1
ATOM 1517 C C . PHE A 1 183 ? -10.407 8.378 9.041 1.00 94.75 183 PHE A C 1
ATOM 1519 O O . PHE A 1 183 ? -9.597 9.241 8.700 1.00 94.75 183 PHE A O 1
ATOM 1526 N N . GLU A 1 184 ? -11.148 8.459 10.136 1.00 92.69 184 GLU A N 1
ATOM 1527 C CA . GLU A 1 184 ? -11.054 9.519 11.129 1.00 92.69 184 GLU A CA 1
ATOM 1528 C C . GLU A 1 184 ? -10.811 8.904 12.506 1.00 92.69 184 GLU A C 1
ATOM 1530 O O . GLU A 1 184 ? -11.222 7.773 12.781 1.00 92.69 184 GLU A O 1
ATOM 1535 N N . MET A 1 185 ? -10.125 9.648 13.371 1.00 92.50 185 MET A N 1
ATOM 1536 C CA . MET A 1 185 ? -9.913 9.269 14.764 1.00 92.50 185 MET A CA 1
ATOM 1537 C C . MET A 1 185 ? -10.230 10.446 15.675 1.00 92.50 185 MET A C 1
ATOM 1539 O O . MET A 1 185 ? -9.900 11.586 15.346 1.00 92.50 185 MET A O 1
ATOM 1543 N N . GLY A 1 186 ? -10.826 10.177 16.833 1.00 90.81 186 GLY A N 1
ATOM 1544 C CA . GLY A 1 186 ? -11.196 11.233 17.772 1.00 90.81 186 GLY A CA 1
ATOM 1545 C C . GLY A 1 186 ? -11.462 10.736 19.184 1.00 90.81 186 GLY A C 1
ATOM 1546 O O . GLY A 1 186 ? -11.542 9.537 19.434 1.00 90.81 186 GLY A O 1
ATOM 1547 N N . VAL A 1 187 ? -11.583 11.669 20.125 1.00 91.31 187 VAL A N 1
ATOM 1548 C CA . VAL A 1 187 ? -12.006 11.378 21.501 1.00 91.31 187 VAL A CA 1
ATOM 1549 C C . VAL A 1 187 ? -13.481 11.748 21.636 1.00 91.31 187 VAL A C 1
ATOM 1551 O O . VAL A 1 187 ? -13.870 12.881 21.354 1.00 91.31 187 VAL A O 1
ATOM 1554 N N . SER A 1 188 ? -14.297 10.799 22.084 1.00 86.81 188 SER A N 1
ATOM 1555 C CA . SER A 1 188 ? -15.751 10.910 22.195 1.00 86.81 188 SER A CA 1
ATOM 1556 C C . SER A 1 188 ? -16.191 10.604 23.624 1.00 86.81 188 SER A C 1
ATOM 1558 O O . SER A 1 188 ? -16.517 9.477 24.012 1.00 86.81 188 SER A O 1
ATOM 1560 N N . GLY A 1 189 ? -16.136 11.639 24.465 1.00 85.62 189 GLY A N 1
ATOM 1561 C CA . GLY A 1 189 ? -16.411 11.523 25.895 1.00 85.62 189 GLY A CA 1
ATOM 1562 C C . GLY A 1 189 ? -15.337 10.711 26.622 1.00 85.62 189 GLY A C 1
ATOM 1563 O O . GLY A 1 189 ? -14.211 11.171 26.764 1.00 85.62 189 GLY A O 1
ATOM 1564 N N . GLN A 1 190 ? -15.705 9.529 27.126 1.00 87.38 190 GLN A N 1
ATOM 1565 C CA . GLN A 1 190 ? -14.791 8.609 27.828 1.00 87.38 190 GLN A CA 1
ATOM 1566 C C . GLN A 1 190 ? -14.180 7.540 26.910 1.00 87.38 190 GLN A C 1
ATOM 1568 O O . GLN A 1 190 ? -13.378 6.730 27.372 1.00 87.38 190 GLN A O 1
ATOM 1573 N N . LYS A 1 191 ? -14.590 7.508 25.638 1.00 93.69 191 LYS A N 1
ATOM 1574 C CA . LYS A 1 191 ? -14.139 6.541 24.636 1.00 93.69 191 LYS A CA 1
ATOM 1575 C C . LYS A 1 191 ? -13.463 7.243 23.464 1.00 93.69 191 LYS A C 1
ATOM 1577 O O . LYS A 1 191 ? -13.478 8.468 23.363 1.00 93.69 191 LYS A O 1
ATOM 1582 N N . TYR A 1 192 ? -12.880 6.445 22.584 1.00 94.62 192 TYR A N 1
ATOM 1583 C CA . TYR A 1 192 ? -12.185 6.888 21.381 1.00 94.62 192 TYR A CA 1
ATOM 1584 C C . TYR A 1 192 ? -12.940 6.386 20.157 1.00 94.62 192 TYR A C 1
ATOM 1586 O O . TYR A 1 192 ? -13.489 5.288 20.175 1.00 94.62 192 TYR A O 1
ATOM 1594 N N . ASP A 1 193 ? -12.953 7.174 19.098 1.00 93.25 193 AS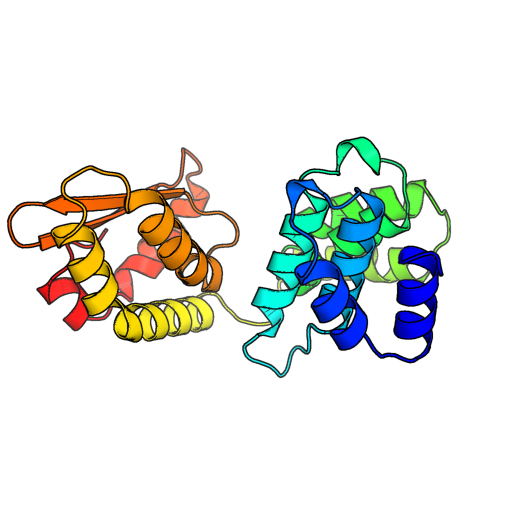P A N 1
ATOM 1595 C CA . ASP A 1 193 ? -13.582 6.824 17.836 1.00 93.25 193 ASP A CA 1
ATOM 1596 C C . ASP A 1 193 ? -12.489 6.475 16.824 1.00 93.25 193 ASP A C 1
ATOM 1598 O O . ASP A 1 193 ? -11.486 7.183 16.696 1.00 93.25 193 ASP A O 1
ATOM 1602 N N . LEU A 1 194 ? -12.706 5.384 16.099 1.00 94.56 194 LEU A N 1
ATOM 1603 C CA . LEU A 1 194 ? -12.104 5.124 14.800 1.00 94.56 194 LEU A CA 1
ATOM 1604 C C . LEU A 1 194 ? -13.289 4.995 13.846 1.00 94.56 194 LEU A C 1
ATOM 1606 O O . LEU A 1 194 ? -14.165 4.173 14.090 1.00 94.56 194 LEU A O 1
ATOM 1610 N N . ILE A 1 195 ? -13.347 5.822 12.809 1.00 93.00 195 ILE A N 1
ATOM 1611 C CA . ILE A 1 195 ? -14.453 5.831 11.845 1.00 93.00 195 ILE A CA 1
ATOM 1612 C C . ILE A 1 195 ? -13.864 5.508 10.483 1.00 93.00 195 ILE A C 1
ATOM 1614 O O . ILE A 1 195 ? -12.966 6.208 10.021 1.00 93.00 195 ILE A O 1
ATOM 1618 N N . LEU A 1 196 ? -14.354 4.450 9.839 1.00 94.00 196 LEU A N 1
ATOM 1619 C CA . LEU A 1 196 ? -13.919 4.056 8.498 1.00 94.00 196 LEU A CA 1
ATOM 1620 C C . LEU A 1 196 ? -14.967 4.486 7.478 1.00 94.00 196 LEU A C 1
ATOM 1622 O O . LEU A 1 196 ? -16.146 4.162 7.620 1.00 94.00 196 LEU A O 1
ATOM 1626 N N . THR A 1 197 ? -14.545 5.181 6.424 1.00 92.00 197 THR A N 1
ATOM 1627 C CA . THR A 1 197 ? -15.468 5.673 5.397 1.00 92.00 197 THR A CA 1
ATOM 1628 C C . THR A 1 197 ? -15.297 4.922 4.073 1.00 92.00 197 THR A C 1
ATOM 1630 O O . THR A 1 197 ? -14.172 4.717 3.614 1.00 92.00 197 THR A O 1
ATOM 1633 N N . PRO A 1 198 ? -16.402 4.518 3.414 1.00 91.31 198 PRO A N 1
ATOM 1634 C CA . PRO A 1 198 ? -16.354 3.956 2.067 1.00 91.31 198 PRO A CA 1
ATOM 1635 C C . PRO A 1 198 ? -16.162 5.027 0.980 1.00 91.31 198 PRO A C 1
ATOM 1637 O O . PRO A 1 198 ? -16.039 4.675 -0.187 1.00 91.31 198 PRO A O 1
ATOM 1640 N N . GLU A 1 199 ? -16.205 6.323 1.323 1.00 91.31 199 GLU A N 1
ATOM 1641 C CA . GLU A 1 199 ? -16.046 7.448 0.378 1.00 91.31 199 GLU A CA 1
ATOM 1642 C C . GLU A 1 199 ? -17.017 7.406 -0.818 1.00 91.31 199 GLU A C 1
ATOM 1644 O O . GLU A 1 199 ? -16.715 7.847 -1.924 1.00 91.31 199 GLU A O 1
ATOM 1649 N N . GLY A 1 200 ? -18.214 6.853 -0.603 1.00 88.69 200 GLY A N 1
ATOM 1650 C CA . GLY A 1 200 ? -19.224 6.669 -1.648 1.00 88.69 200 GLY A CA 1
ATOM 1651 C C . GLY A 1 200 ? -19.063 5.392 -2.481 1.00 88.69 200 GLY A C 1
ATOM 1652 O O . GLY A 1 200 ? -19.990 5.045 -3.220 1.00 88.69 200 GLY A O 1
ATOM 1653 N N . ASP A 1 201 ? -17.968 4.644 -2.321 1.00 90.62 201 ASP A N 1
ATOM 1654 C CA . ASP A 1 201 ? -17.798 3.318 -2.915 1.00 90.62 201 ASP A CA 1
ATOM 1655 C C . ASP A 1 201 ? -18.544 2.258 -2.093 1.00 90.62 201 ASP A C 1
ATOM 1657 O O . ASP A 1 201 ? -18.074 1.737 -1.080 1.00 90.62 201 ASP A O 1
ATOM 1661 N N . LYS A 1 202 ? -19.743 1.906 -2.558 1.00 90.88 202 LYS A N 1
ATOM 1662 C CA . LYS A 1 202 ? -20.600 0.917 -1.893 1.00 90.88 202 LYS A CA 1
ATOM 1663 C C . LYS A 1 202 ? -19.978 -0.477 -1.819 1.00 90.88 202 LYS A C 1
ATOM 1665 O O . LYS A 1 202 ? -20.418 -1.258 -0.980 1.00 90.88 202 LYS A O 1
ATOM 1670 N N . VAL A 1 203 ? -18.995 -0.807 -2.658 1.00 89.56 203 VAL A N 1
ATOM 1671 C CA . VAL A 1 203 ? -18.321 -2.112 -2.597 1.00 89.56 203 VAL A CA 1
ATOM 1672 C C . VAL A 1 203 ? -17.453 -2.201 -1.342 1.00 89.56 203 VAL A C 1
ATOM 1674 O O . VAL A 1 203 ? -17.469 -3.235 -0.672 1.00 89.56 203 VAL A O 1
ATOM 1677 N N . LYS A 1 204 ? -16.800 -1.100 -0.939 1.00 91.94 204 LYS A N 1
ATOM 1678 C CA . LYS A 1 204 ? -15.996 -1.054 0.295 1.00 91.94 204 LYS A CA 1
ATOM 1679 C C . LYS A 1 204 ? -16.822 -1.384 1.545 1.00 91.94 204 LYS A C 1
ATOM 1681 O O . LYS A 1 204 ? -16.285 -1.952 2.488 1.00 91.94 204 LYS A O 1
ATOM 1686 N N . LEU A 1 205 ? -18.134 -1.113 1.556 1.00 92.12 205 LEU A N 1
ATOM 1687 C CA . LEU A 1 205 ? -18.999 -1.420 2.708 1.00 92.12 205 LEU A CA 1
ATOM 1688 C C . LEU A 1 205 ? -18.955 -2.897 3.117 1.00 92.12 205 LEU A C 1
ATOM 1690 O O . LEU A 1 205 ? -18.985 -3.185 4.309 1.00 92.12 205 LEU A O 1
ATOM 1694 N N . PHE A 1 206 ? -18.849 -3.829 2.164 1.00 93.06 206 PHE A N 1
ATOM 1695 C CA . PHE A 1 206 ? -18.766 -5.256 2.490 1.00 93.06 206 PHE A CA 1
ATOM 1696 C C . PHE A 1 206 ? -17.503 -5.579 3.297 1.00 93.06 206 PHE A C 1
ATOM 1698 O O . PHE A 1 206 ? -17.574 -6.297 4.295 1.00 93.06 206 PHE A O 1
ATOM 1705 N N . GLU A 1 207 ? -16.366 -5.009 2.897 1.00 93.88 207 GLU A N 1
ATOM 1706 C CA . GLU A 1 207 ? -15.089 -5.168 3.594 1.00 93.88 207 GLU A CA 1
ATOM 1707 C C . GLU A 1 207 ? -15.111 -4.485 4.963 1.00 93.88 207 GLU A C 1
ATOM 1709 O O . GLU A 1 207 ? -14.695 -5.086 5.952 1.00 93.88 207 GLU A O 1
ATOM 1714 N N . LEU A 1 208 ? -15.649 -3.263 5.044 1.00 94.88 208 LEU A N 1
ATOM 1715 C CA . LEU A 1 208 ? -15.736 -2.497 6.291 1.00 94.88 208 LEU A CA 1
ATOM 1716 C C . LEU A 1 208 ? -16.638 -3.183 7.325 1.00 94.88 208 LEU A C 1
ATOM 1718 O O . LEU A 1 208 ? -16.230 -3.366 8.472 1.00 94.88 208 LEU A O 1
ATOM 1722 N N . THR A 1 209 ? -17.833 -3.628 6.920 1.00 93.94 209 THR A N 1
ATOM 1723 C CA . THR A 1 209 ? -18.750 -4.365 7.805 1.00 93.94 209 THR A CA 1
ATOM 1724 C C . THR A 1 209 ? -18.140 -5.689 8.258 1.00 93.94 209 THR A C 1
ATOM 1726 O O . THR A 1 209 ? -18.280 -6.068 9.423 1.00 93.94 209 THR A O 1
ATOM 1729 N N . TYR A 1 210 ? -17.438 -6.398 7.366 1.00 95.69 210 TYR A N 1
ATOM 1730 C CA . TYR A 1 210 ? -16.710 -7.603 7.754 1.00 95.69 210 TYR A CA 1
ATOM 1731 C C . TYR A 1 210 ? -15.626 -7.271 8.782 1.00 95.69 210 TYR A C 1
ATOM 1733 O O . TYR A 1 210 ? -15.603 -7.866 9.853 1.00 95.69 210 TYR A O 1
ATOM 1741 N N . PHE A 1 211 ? -14.760 -6.300 8.497 1.00 95.94 211 PHE A N 1
ATOM 1742 C CA . PHE A 1 211 ? -13.661 -5.905 9.375 1.00 95.94 211 PHE A CA 1
ATOM 1743 C C . PHE A 1 211 ? -14.142 -5.523 10.783 1.00 95.94 211 PHE A C 1
ATOM 1745 O O . PHE A 1 211 ? -13.608 -6.032 11.773 1.00 95.94 211 PHE A O 1
ATOM 1752 N N . GLN A 1 212 ? -15.200 -4.707 10.868 1.00 94.12 212 GLN A N 1
ATOM 1753 C CA . GLN A 1 212 ? -15.839 -4.303 12.123 1.00 94.12 212 GLN A CA 1
ATOM 1754 C C . GLN A 1 212 ? -16.377 -5.500 12.914 1.00 94.12 212 GLN A C 1
ATOM 1756 O O . GLN A 1 212 ? -16.185 -5.572 14.126 1.00 94.12 212 GLN A O 1
ATOM 1761 N N . LYS A 1 213 ? -17.020 -6.466 12.247 1.00 94.06 213 LYS A N 1
ATOM 1762 C CA . LYS A 1 213 ? -17.580 -7.661 12.902 1.00 94.06 213 LYS A CA 1
ATOM 1763 C C . LYS A 1 213 ? -16.521 -8.497 13.632 1.00 94.06 213 LYS A C 1
ATOM 1765 O O . LYS A 1 213 ? -16.857 -9.201 14.580 1.00 94.06 213 LYS A O 1
ATOM 1770 N N . PHE A 1 214 ? -15.270 -8.445 13.182 1.00 94.94 214 PHE A N 1
ATOM 1771 C CA . PHE A 1 214 ? -14.153 -9.183 13.775 1.00 94.94 214 PHE A CA 1
ATOM 1772 C C . PHE A 1 214 ? -13.319 -8.348 14.761 1.00 94.94 214 PHE A C 1
ATOM 1774 O O . PHE A 1 214 ? -12.254 -8.806 15.175 1.00 94.94 214 PHE A O 1
ATOM 1781 N N . ALA A 1 215 ? -13.784 -7.157 15.155 1.00 94.06 215 ALA A N 1
ATOM 1782 C CA . ALA A 1 215 ? -13.141 -6.373 16.203 1.00 94.06 215 ALA A CA 1
ATOM 1783 C C . ALA A 1 215 ? -13.096 -7.165 17.531 1.00 94.06 215 ALA A C 1
ATOM 1785 O O . ALA A 1 215 ? -14.133 -7.665 17.978 1.00 94.06 215 ALA A O 1
ATOM 1786 N N . PRO A 1 216 ? -11.926 -7.295 18.188 1.00 94.06 216 PRO A N 1
ATOM 1787 C CA . PRO A 1 216 ? -11.823 -7.970 19.479 1.00 94.06 216 PRO A CA 1
ATOM 1788 C C . PRO A 1 216 ? -12.636 -7.254 20.566 1.00 94.06 216 PRO A C 1
ATOM 1790 O O . PRO A 1 216 ? -12.603 -6.030 20.641 1.00 94.06 216 PRO A O 1
ATOM 1793 N N . GLU A 1 217 ? -13.269 -7.997 21.482 1.00 91.94 217 GLU A N 1
ATOM 1794 C CA . GLU A 1 217 ? -14.074 -7.415 22.578 1.00 91.94 217 GLU A CA 1
ATOM 1795 C C . GLU A 1 217 ? -13.301 -6.365 23.393 1.00 91.94 217 GLU A C 1
ATOM 1797 O O . GLU A 1 217 ? -13.835 -5.309 23.704 1.00 91.94 217 GLU A O 1
ATOM 1802 N N . LYS A 1 218 ? -12.004 -6.598 23.641 1.00 91.75 218 LYS A N 1
ATOM 1803 C CA . LYS A 1 218 ? -11.121 -5.653 24.351 1.00 91.75 218 LYS A CA 1
ATOM 1804 C C . LYS A 1 218 ? -10.981 -4.292 23.666 1.00 91.75 218 LYS A C 1
ATOM 1806 O O . LYS A 1 218 ? -10.678 -3.306 24.328 1.00 91.75 218 LYS A O 1
ATOM 1811 N N . VAL A 1 219 ? -11.146 -4.230 22.343 1.00 90.75 219 VAL A N 1
ATOM 1812 C CA . VAL A 1 219 ? -11.163 -2.951 21.621 1.00 90.75 219 VAL A CA 1
ATOM 1813 C C . VAL A 1 219 ? -12.426 -2.175 21.991 1.00 90.75 219 VAL A C 1
ATOM 1815 O O . VAL A 1 219 ? -12.344 -0.977 22.244 1.00 90.75 219 VAL A O 1
ATOM 1818 N N . LEU A 1 220 ? -13.565 -2.862 22.116 1.00 89.06 220 LEU A N 1
ATOM 1819 C CA . LEU A 1 220 ? -14.872 -2.267 22.422 1.00 89.06 220 LEU A CA 1
ATOM 1820 C C . LEU A 1 220 ? -14.952 -1.659 23.830 1.00 89.06 220 LEU A C 1
ATOM 1822 O O . LEU A 1 220 ? -15.815 -0.812 24.088 1.00 89.06 220 LEU A O 1
ATOM 1826 N N . ASP A 1 221 ? -14.054 -2.060 24.734 1.00 92.12 221 ASP A N 1
ATOM 1827 C CA . ASP A 1 221 ? -13.949 -1.496 26.082 1.00 92.12 221 ASP A CA 1
ATOM 1828 C C . ASP A 1 221 ? -13.627 0.006 26.034 1.00 92.12 221 ASP A C 1
ATOM 1830 O O . ASP A 1 221 ? -14.279 0.799 26.717 1.00 92.12 221 ASP A O 1
ATOM 1834 N N . ASN A 1 222 ? -12.678 0.409 25.178 1.00 93.50 222 ASN A N 1
ATOM 1835 C CA . ASN A 1 222 ? -12.198 1.795 25.094 1.00 93.50 222 ASN A CA 1
ATOM 1836 C C . ASN A 1 222 ? -12.621 2.510 23.810 1.00 93.50 222 ASN A C 1
ATOM 1838 O O . ASN A 1 222 ? -12.735 3.735 23.801 1.00 93.50 222 ASN A O 1
ATOM 1842 N N . TRP A 1 223 ? -12.833 1.771 22.726 1.00 93.19 223 TRP A N 1
ATOM 1843 C CA . TRP A 1 223 ? -13.154 2.335 21.425 1.00 93.19 223 TRP A CA 1
ATOM 1844 C C . TRP A 1 223 ? -14.623 2.134 21.126 1.00 93.19 223 TRP A C 1
ATOM 1846 O O . TRP A 1 223 ? -15.187 1.055 21.324 1.00 93.19 223 TRP A O 1
ATOM 1856 N N . ASN A 1 224 ? -15.247 3.178 20.612 1.00 84.62 224 ASN A N 1
ATOM 1857 C CA . ASN A 1 224 ? -16.453 3.006 19.841 1.00 84.62 224 ASN A CA 1
ATOM 1858 C C . ASN A 1 224 ? -16.026 2.448 18.484 1.00 84.62 224 ASN A C 1
ATOM 1860 O O . ASN A 1 224 ? -15.256 3.065 17.751 1.00 84.62 224 ASN A O 1
ATOM 1864 N N . SER A 1 225 ? -16.502 1.249 18.176 1.00 63.34 225 SER A N 1
ATOM 1865 C CA . SER A 1 225 ? -16.445 0.705 16.824 1.00 63.34 225 SER A CA 1
ATOM 1866 C C . SER A 1 225 ? -17.770 0.966 16.114 1.00 63.34 225 SER A C 1
ATOM 1868 O O . SER A 1 225 ? -18.812 0.703 16.721 1.00 63.34 225 SER A O 1
ATOM 1870 N N . LEU A 1 226 ? -17.850 1.331 14.833 1.00 53.66 226 LEU A N 1
ATOM 1871 C CA . LEU A 1 226 ? -16.927 1.805 13.777 1.00 53.66 226 LEU A CA 1
ATOM 1872 C C . LEU A 1 226 ? -17.863 2.363 12.686 1.00 53.66 226 LEU A C 1
ATOM 1874 O O . LEU A 1 226 ? -18.885 1.674 12.433 1.00 53.66 226 LEU A O 1
#

pLDDT: mean 94.3, std 5.61, range [53.66, 98.81]